Protein AF-A0A286FZT5-F1 (afdb_monomer_lite)

pLDDT: mean 81.98, std 15.22, range [27.02, 96.75]

Radius of gyration: 22.71 Å; chains: 1; bounding box: 57×62×60 Å

Organism: NCBI:txid1597977

Secondary structure (DSSP, 8-state):
---------PPEEEEEEE-TTS-PEEPTTS-EEEEEEEEEEETTEEEEEE-SB--EE-GGGHHHHHHHTHHHHHHHHHHHHHHHHHH-TTT-TT--HHHHHHHHHHHT-BHHHHHHHHHHHHHHHHHHHT-TTS-S---GGGHHHHHHHGGG-HHHHHS-TTS-HHHHHHHHHHH-GGGHHHHHHHHHHHHHHHTHHHHHHHHHHHHT-SB--BHHHHHTTTTGGG---HHHHHHHHHHHHHH---

Sequence (246 aa):
METTKLSREGKITVKHFLNTRLKGKQQADGSNAYPLYVRIMVKGQQSDIKSRLTGLIQPEHYDWFKNEYRLFLEQEIKDITTIIKGLNPFNKQDFLIQAVTSSYSQSTTPFTIIIEDCLKDELRYCIVVNDPSTPQDVTLDNRVSIVTLLQQNSLVSLIDWQKPAHLILTLLQEAVPRLFEPLNDLEKKYGPAFGFDSLYNGLYAVHRYQVKPTLSDWHTGTFKKDITNSRTVKVIDQLLKDHYKG

Structure (mmCIF, N/CA/C/O backbone):
data_AF-A0A286FZT5-F1
#
_entry.id   AF-A0A286FZT5-F1
#
loop_
_atom_site.group_PDB
_atom_site.id
_atom_site.type_symbol
_atom_site.label_atom_id
_atom_site.label_alt_id
_atom_site.label_comp_id
_atom_site.label_asym_id
_atom_site.label_entity_id
_atom_site.label_seq_id
_atom_site.pdbx_PDB_ins_code
_atom_site.Cartn_x
_atom_site.Cartn_y
_atom_site.Cartn_z
_atom_site.occupancy
_atom_site.B_iso_or_equiv
_atom_site.auth_seq_id
_atom_site.auth_comp_id
_atom_site.auth_asym_id
_atom_site.auth_atom_id
_atom_site.pdbx_PDB_model_num
ATOM 1 N N . MET A 1 1 ? -34.604 38.917 8.127 1.00 34.19 1 MET A N 1
ATOM 2 C CA . MET A 1 1 ? -33.742 38.095 9.001 1.00 34.19 1 MET A CA 1
ATOM 3 C C . MET A 1 1 ? -33.570 36.747 8.333 1.00 34.19 1 MET A C 1
ATOM 5 O O . MET A 1 1 ? -34.476 35.926 8.392 1.00 34.19 1 MET A O 1
ATOM 9 N N . GLU A 1 2 ? -32.459 36.555 7.627 1.00 28.62 2 GLU A N 1
ATOM 10 C CA . GLU A 1 2 ? -32.063 35.236 7.137 1.00 28.62 2 GLU A CA 1
ATOM 11 C C . GLU A 1 2 ? -31.614 34.405 8.336 1.00 28.62 2 GLU A C 1
ATOM 13 O O . GLU A 1 2 ? -30.610 34.697 8.983 1.00 28.62 2 GLU A O 1
ATOM 18 N N . THR A 1 3 ? -32.399 33.392 8.686 1.00 27.02 3 THR A N 1
ATOM 19 C CA . THR A 1 3 ? -31.984 32.371 9.644 1.00 27.02 3 THR A CA 1
ATOM 20 C C . THR A 1 3 ? -30.930 31.497 8.982 1.00 27.02 3 THR A C 1
ATOM 22 O O . THR A 1 3 ? -31.257 30.546 8.269 1.00 27.02 3 THR A O 1
ATOM 25 N N . THR A 1 4 ? -29.661 31.815 9.219 1.00 29.50 4 THR A N 1
ATOM 26 C CA . THR A 1 4 ? -28.529 30.934 8.941 1.00 29.50 4 THR A CA 1
ATOM 27 C C . THR A 1 4 ? -28.760 29.640 9.720 1.00 29.50 4 THR A C 1
ATOM 29 O O . THR A 1 4 ? -28.623 29.595 10.943 1.00 29.50 4 THR A O 1
ATOM 32 N N . LYS A 1 5 ? -29.189 28.576 9.028 1.00 31.33 5 LYS A N 1
ATOM 33 C CA . LYS A 1 5 ? -29.238 27.228 9.602 1.00 31.33 5 LYS A CA 1
ATOM 34 C C . LYS A 1 5 ? -27.814 26.869 10.022 1.00 31.33 5 LYS A C 1
ATOM 36 O O . LYS A 1 5 ? -26.978 26.586 9.171 1.00 31.33 5 LYS A O 1
ATOM 41 N N . LEU A 1 6 ? -27.558 26.877 11.329 1.00 35.91 6 LEU A N 1
ATOM 42 C CA . LEU A 1 6 ? -26.388 26.250 11.938 1.00 35.91 6 LEU A CA 1
ATOM 43 C C . LEU A 1 6 ? -26.307 24.810 11.415 1.00 35.91 6 LEU A C 1
ATOM 45 O O . LEU A 1 6 ? -27.150 23.975 11.755 1.00 35.91 6 LEU A O 1
ATOM 49 N N . SER A 1 7 ? -25.338 24.524 10.540 1.00 41.56 7 SER A N 1
ATOM 50 C CA . SER A 1 7 ? -25.086 23.162 10.084 1.00 41.56 7 SER A CA 1
ATOM 51 C C . SER A 1 7 ? -24.687 22.350 11.311 1.00 41.56 7 SER A C 1
ATOM 53 O O . SER A 1 7 ? -23.645 22.613 11.909 1.00 41.56 7 SER A O 1
ATOM 55 N N . ARG A 1 8 ? -25.516 21.386 11.725 1.00 53.12 8 ARG A N 1
ATOM 56 C CA . ARG A 1 8 ? -25.100 20.405 12.731 1.00 53.12 8 ARG A CA 1
ATOM 57 C C . ARG A 1 8 ? -23.870 19.701 12.167 1.00 53.12 8 ARG A C 1
ATOM 59 O O . ARG A 1 8 ? -24.008 18.958 11.197 1.00 53.12 8 ARG A O 1
ATOM 66 N N . GLU A 1 9 ? -22.690 19.951 12.733 1.00 61.19 9 GLU A N 1
ATOM 67 C CA . GLU A 1 9 ? -21.510 19.141 12.442 1.00 61.19 9 GLU A CA 1
ATOM 68 C C . GLU A 1 9 ? -21.898 17.685 12.701 1.00 61.19 9 GLU A C 1
ATOM 70 O O . GLU A 1 9 ? -22.278 17.308 13.813 1.00 61.19 9 GLU A O 1
ATOM 75 N N . GLY A 1 10 ? -21.933 16.872 11.648 1.00 72.25 10 GLY A N 1
ATOM 76 C CA . GLY A 1 10 ? -22.296 15.478 11.815 1.00 72.25 10 GLY A CA 1
ATOM 77 C C . GLY A 1 10 ? -21.228 14.748 12.631 1.00 72.25 10 GLY A C 1
ATOM 78 O O . GLY A 1 10 ? -20.056 15.121 12.668 1.00 72.25 10 GLY A O 1
ATOM 79 N N . LYS A 1 11 ? -21.632 13.678 13.314 1.00 88.38 11 LYS A N 1
ATOM 80 C CA . LYS A 1 11 ? -20.721 12.903 14.157 1.00 88.38 11 LYS A CA 1
ATOM 81 C C . LYS A 1 11 ? -19.824 12.010 13.295 1.00 88.38 11 LYS A C 1
ATOM 83 O O . LYS A 1 11 ? -20.324 11.217 12.497 1.00 88.38 11 LYS A O 1
ATOM 88 N N . ILE A 1 12 ? -18.511 12.112 13.498 1.00 93.06 12 ILE A N 1
ATOM 89 C CA . ILE A 1 12 ? -17.516 11.149 13.011 1.00 93.06 12 ILE A CA 1
ATOM 90 C C . ILE A 1 12 ? -17.179 10.208 14.168 1.00 93.06 12 ILE A C 1
ATOM 92 O O . ILE A 1 12 ? -17.040 10.634 15.314 1.00 93.06 12 ILE A O 1
ATOM 96 N N . THR A 1 13 ? -17.069 8.912 13.904 1.00 95.81 13 THR A N 1
ATOM 97 C CA . THR A 1 13 ? -16.560 7.944 14.878 1.00 95.81 13 THR A CA 1
ATOM 98 C C . THR A 1 13 ? -15.563 7.023 14.202 1.00 95.81 13 THR A C 1
ATOM 100 O O . THR A 1 13 ? -15.880 6.394 13.197 1.00 95.81 13 THR A O 1
ATOM 103 N N . VAL A 1 14 ? -14.368 6.940 14.779 1.00 96.50 14 VAL A N 1
ATOM 104 C CA . VAL A 1 14 ? -13.290 6.045 14.359 1.00 96.50 14 VAL A CA 1
ATOM 105 C C . VAL A 1 14 ? -12.835 5.294 15.602 1.00 96.50 14 VAL A C 1
ATOM 107 O O . VAL A 1 14 ? -12.539 5.926 16.616 1.00 96.50 14 VAL A O 1
ATOM 110 N N . LYS A 1 15 ? -12.850 3.960 15.572 1.00 96.00 15 LYS A N 1
ATOM 111 C CA . LYS A 1 15 ? -12.431 3.148 16.723 1.00 96.00 15 LYS A CA 1
ATOM 112 C C . LYS A 1 15 ? -11.854 1.805 16.314 1.00 96.00 15 LYS A C 1
ATOM 114 O O . LYS A 1 15 ? -12.365 1.167 15.395 1.00 96.00 15 LYS A O 1
ATOM 119 N N . HIS A 1 16 ? -10.864 1.340 17.060 1.00 95.94 16 HIS A N 1
ATOM 120 C CA . HIS A 1 16 ? -10.336 -0.011 16.928 1.00 95.94 16 HIS A CA 1
ATOM 121 C C . HIS A 1 16 ? -11.241 -1.050 17.581 1.00 95.94 16 HIS A C 1
ATOM 123 O O . HIS A 1 16 ? -11.873 -0.796 18.611 1.00 95.94 16 HIS A O 1
ATOM 129 N N . PHE A 1 17 ? -11.300 -2.235 16.985 1.00 94.50 17 PHE A N 1
ATOM 130 C CA . PHE A 1 17 ? -11.979 -3.393 17.548 1.00 94.50 17 PHE A CA 1
ATOM 131 C C . PHE A 1 17 ? -11.379 -4.699 17.016 1.00 94.50 17 PHE A C 1
ATOM 133 O O . PHE A 1 17 ? -10.866 -4.754 15.897 1.00 94.50 17 PHE A O 1
ATOM 140 N N . LEU A 1 18 ? -11.485 -5.771 17.803 1.00 92.69 18 LEU A N 1
ATOM 141 C CA . LEU A 1 18 ? -11.227 -7.127 17.322 1.00 92.69 18 LEU A CA 1
ATOM 142 C C . LEU A 1 18 ? -12.478 -7.682 16.659 1.00 92.69 18 LEU A C 1
ATOM 144 O O . LEU A 1 18 ? -13.550 -7.729 17.267 1.00 92.69 18 LEU A O 1
ATOM 148 N N . ASN A 1 19 ? -12.345 -8.132 15.415 1.00 87.56 19 ASN A N 1
ATOM 149 C CA . ASN A 1 19 ? -13.452 -8.764 14.715 1.00 87.56 19 ASN A CA 1
ATOM 150 C C . ASN A 1 19 ? -13.506 -10.266 15.028 1.00 87.56 19 ASN A C 1
ATOM 152 O O . ASN A 1 19 ? -13.108 -11.101 14.218 1.00 87.56 19 ASN A O 1
ATOM 156 N N . THR A 1 20 ? -14.028 -10.602 16.207 1.00 87.75 20 THR A N 1
ATOM 157 C CA . THR A 1 20 ? -14.176 -11.990 16.684 1.00 87.75 20 THR A CA 1
ATOM 158 C C . THR A 1 20 ? -15.262 -12.786 15.957 1.00 87.75 20 THR A C 1
ATOM 160 O O . THR A 1 20 ? -15.430 -13.974 16.210 1.00 87.75 20 THR A O 1
ATOM 163 N N . ARG A 1 21 ? -16.005 -12.150 15.039 1.00 85.00 21 ARG A N 1
ATOM 164 C CA . ARG A 1 21 ? -17.007 -12.820 14.195 1.00 85.00 21 ARG A CA 1
ATOM 165 C C . ARG A 1 21 ? -16.383 -13.542 13.002 1.00 85.00 21 ARG A C 1
ATOM 167 O O . ARG A 1 21 ? -17.034 -14.391 12.402 1.00 85.00 21 ARG A O 1
ATOM 174 N N . LEU A 1 22 ? -15.158 -13.179 12.622 1.00 83.88 22 LEU A N 1
ATOM 175 C CA . LEU A 1 22 ? -14.414 -13.869 11.570 1.00 83.88 22 LEU A CA 1
ATOM 176 C C . LEU A 1 22 ? -13.816 -15.168 12.112 1.00 83.88 22 LEU A C 1
ATOM 178 O O . LEU A 1 22 ? -13.607 -15.303 13.313 1.00 83.88 22 LEU A O 1
ATOM 182 N N . LYS A 1 23 ? -13.488 -16.118 11.230 1.00 84.44 23 LYS A N 1
ATOM 183 C CA . LYS A 1 23 ? -12.763 -17.328 11.634 1.00 84.44 23 LYS A CA 1
ATOM 184 C C . LYS A 1 23 ? -11.373 -16.933 12.151 1.00 84.44 23 LYS A C 1
ATOM 186 O O . LYS A 1 23 ? -10.546 -16.444 11.381 1.00 84.44 23 LYS A O 1
ATOM 191 N N . GLY A 1 24 ? -11.144 -17.120 13.451 1.00 85.12 24 GLY A N 1
ATOM 192 C CA . GLY A 1 24 ? -9.856 -16.863 14.090 1.00 85.12 24 GLY A CA 1
ATOM 193 C C . GLY A 1 24 ? -8.756 -17.781 13.556 1.00 85.12 24 GLY A C 1
ATOM 194 O O . GLY A 1 24 ? -9.025 -18.853 13.007 1.00 85.12 24 GLY A O 1
ATOM 195 N N . LYS A 1 25 ? -7.503 -17.350 13.705 1.00 87.06 25 LYS A N 1
ATOM 196 C CA . LYS A 1 25 ? -6.339 -18.197 13.436 1.00 87.06 25 LYS A CA 1
ATOM 197 C C . LYS A 1 25 ? -5.963 -18.938 14.708 1.00 87.06 25 LYS A C 1
ATOM 199 O O . LYS A 1 25 ? -5.579 -18.303 15.695 1.00 87.06 25 LYS A O 1
ATOM 204 N N . GLN A 1 26 ? -6.056 -20.261 14.646 1.00 89.38 26 GLN A N 1
ATOM 205 C CA . GLN A 1 26 ? -5.691 -21.124 15.757 1.00 89.38 26 GLN A CA 1
ATOM 206 C C . GLN A 1 26 ? -4.187 -21.023 16.030 1.00 89.38 26 GLN A C 1
ATOM 208 O O . GLN A 1 26 ? -3.373 -21.086 15.106 1.00 89.38 26 GLN A O 1
ATOM 213 N N . GLN A 1 27 ? -3.840 -20.805 17.292 1.00 85.00 27 GLN A N 1
ATOM 214 C CA . GLN A 1 27 ? -2.473 -20.759 17.792 1.00 85.00 27 GLN A CA 1
ATOM 215 C C . GLN A 1 27 ? -2.021 -22.158 18.240 1.00 85.00 27 GLN A C 1
ATOM 217 O O . GLN A 1 27 ? -2.828 -23.084 18.338 1.00 85.00 27 GLN A O 1
ATOM 222 N N . ALA A 1 28 ? -0.726 -22.319 18.526 1.00 83.25 28 ALA A N 1
ATOM 223 C CA . ALA A 1 28 ? -0.155 -23.597 18.967 1.00 83.25 28 ALA A CA 1
ATOM 224 C C . ALA A 1 28 ? -0.746 -24.103 20.300 1.00 83.25 28 ALA A C 1
ATOM 226 O O . ALA A 1 28 ? -0.799 -25.307 20.529 1.00 83.25 28 ALA A O 1
ATOM 227 N N . ASP A 1 29 ? -1.223 -23.190 21.148 1.00 85.25 29 ASP A N 1
ATOM 228 C CA . ASP A 1 29 ? -1.908 -23.477 22.416 1.00 85.25 29 ASP A CA 1
ATOM 229 C C . ASP A 1 29 ? -3.409 -23.810 22.244 1.00 85.25 29 ASP A C 1
ATOM 23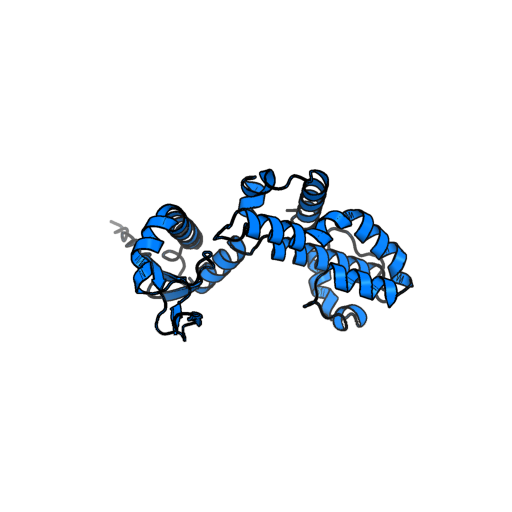1 O O . ASP A 1 29 ? -4.116 -24.038 23.222 1.00 85.25 29 ASP A O 1
ATOM 235 N N . GLY A 1 30 ? -3.913 -23.833 21.004 1.00 84.69 30 GLY A N 1
ATOM 236 C CA . GLY A 1 30 ? -5.311 -24.110 20.676 1.00 84.69 30 GLY A CA 1
ATOM 237 C C . GLY A 1 30 ? -6.250 -22.901 20.754 1.00 84.69 30 GLY A C 1
ATOM 238 O O . GLY A 1 30 ? -7.400 -23.017 20.324 1.00 84.69 30 GLY A O 1
ATOM 239 N N . SER A 1 31 ? -5.783 -21.746 21.233 1.00 88.50 31 SER A N 1
ATOM 240 C CA . SER A 1 31 ? -6.560 -20.501 21.279 1.00 88.50 31 SER A CA 1
ATOM 241 C C . SER A 1 31 ? -6.752 -19.881 19.887 1.00 88.50 31 SER A C 1
ATOM 243 O O . SER A 1 31 ? -6.044 -20.203 18.931 1.00 88.50 31 SER A O 1
ATOM 245 N N . ASN A 1 32 ? -7.705 -18.953 19.761 1.00 92.00 32 ASN A N 1
ATOM 246 C CA . ASN A 1 32 ? -7.947 -18.212 18.522 1.00 92.00 32 ASN A CA 1
ATOM 247 C C . ASN A 1 32 ? -7.458 -16.769 18.636 1.00 92.00 32 ASN A C 1
ATOM 249 O O . ASN A 1 32 ? -7.861 -16.041 19.541 1.00 92.00 32 ASN A O 1
ATOM 253 N N . ALA A 1 33 ? -6.677 -16.331 17.651 1.00 91.25 33 ALA A N 1
ATOM 254 C CA . ALA A 1 33 ? -6.245 -14.946 17.523 1.00 91.25 33 ALA A CA 1
ATOM 255 C C . ALA A 1 33 ? -6.881 -14.274 16.296 1.00 91.25 33 ALA A C 1
ATOM 257 O O . ALA A 1 33 ? -7.084 -14.900 15.247 1.00 91.25 33 ALA A O 1
ATOM 258 N N . TYR A 1 34 ? -7.187 -12.984 16.425 1.00 92.56 34 TYR A N 1
ATOM 259 C CA . TYR A 1 34 ? -7.943 -12.208 15.442 1.00 92.56 34 TYR A CA 1
ATOM 260 C C . TYR A 1 34 ? -7.165 -10.968 14.998 1.00 92.56 34 TYR A C 1
ATOM 262 O O . TYR A 1 34 ? -6.406 -10.407 15.788 1.00 92.56 34 TYR A O 1
ATOM 270 N N . PRO A 1 35 ? -7.346 -10.495 13.754 1.00 91.19 35 PRO A N 1
ATOM 271 C CA . PRO A 1 35 ? -6.762 -9.232 13.334 1.00 91.19 35 PRO A CA 1
ATOM 272 C C . PRO A 1 35 ? -7.478 -8.045 13.987 1.00 91.19 35 PRO A C 1
ATOM 274 O O . PRO A 1 35 ? -8.681 -8.101 14.267 1.00 91.19 35 PRO A O 1
ATOM 277 N N . LEU A 1 36 ? -6.750 -6.940 14.140 1.00 92.69 36 LEU A N 1
ATOM 278 C CA . LEU A 1 36 ? -7.321 -5.658 14.533 1.00 92.69 36 LEU A CA 1
ATOM 279 C C . LEU A 1 36 ? -7.982 -4.955 13.341 1.00 92.69 36 LEU A C 1
ATOM 281 O O . LEU A 1 36 ? -7.412 -4.869 12.250 1.00 92.69 36 LEU A O 1
ATOM 285 N N . TYR A 1 37 ? -9.173 -4.411 13.568 1.00 94.44 37 TYR A N 1
ATOM 286 C CA . TYR A 1 37 ? -9.911 -3.606 12.600 1.00 94.44 37 TYR A CA 1
ATOM 287 C C . TYR A 1 37 ? -10.167 -2.206 13.147 1.00 94.44 37 TYR A C 1
ATOM 289 O O . TYR A 1 37 ? -10.235 -1.999 14.358 1.00 94.44 37 TYR A O 1
ATOM 297 N N . VAL A 1 38 ? -10.368 -1.256 12.241 1.00 95.56 38 VAL A N 1
ATOM 298 C CA . VAL A 1 38 ? -10.858 0.087 12.525 1.00 95.56 38 VAL A CA 1
ATOM 299 C C . VAL A 1 38 ? -12.260 0.216 11.951 1.00 95.56 38 VAL A C 1
ATOM 301 O O . VAL A 1 38 ? -12.476 0.026 10.755 1.00 95.56 38 VAL A O 1
ATOM 304 N N . ARG A 1 39 ? -13.222 0.548 12.808 1.00 95.69 39 ARG A N 1
ATOM 305 C CA . ARG A 1 39 ? -14.581 0.895 12.403 1.00 95.69 39 ARG A CA 1
ATOM 306 C C . ARG A 1 39 ? -14.680 2.390 12.183 1.00 95.69 39 ARG A C 1
ATOM 308 O O . ARG A 1 39 ? -14.403 3.164 13.100 1.00 95.69 39 ARG A O 1
ATOM 315 N N . ILE A 1 40 ? -15.156 2.766 11.006 1.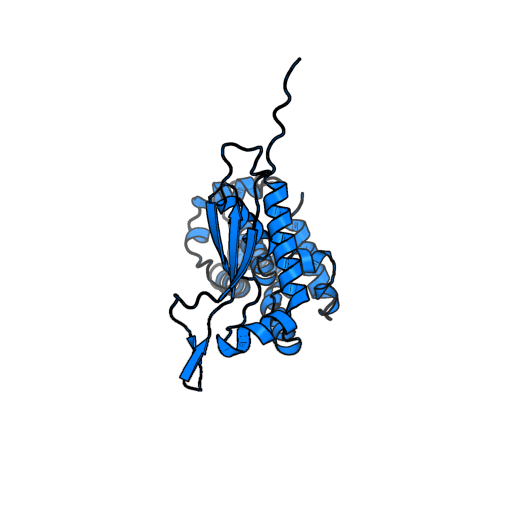00 96.75 40 ILE A N 1
ATOM 316 C CA . ILE A 1 40 ? -15.423 4.140 10.604 1.00 96.75 40 ILE A CA 1
ATOM 317 C C . ILE A 1 40 ? -16.933 4.305 10.480 1.00 96.75 40 ILE A C 1
ATOM 319 O O . ILE A 1 40 ? -17.591 3.531 9.788 1.00 96.75 40 ILE A O 1
ATOM 323 N N . MET A 1 41 ? -17.485 5.314 11.149 1.00 95.44 41 MET A N 1
ATOM 324 C CA . MET A 1 41 ? -18.889 5.700 11.036 1.00 95.44 41 MET A CA 1
ATOM 325 C C . MET A 1 41 ? -18.986 7.201 10.781 1.00 95.44 41 MET A C 1
ATOM 327 O O . MET A 1 41 ? -18.495 8.007 11.574 1.00 95.44 41 MET A O 1
ATOM 331 N N . VAL A 1 42 ? -19.615 7.575 9.670 1.00 94.19 42 VAL A N 1
ATOM 332 C CA . VAL A 1 42 ? -19.784 8.971 9.245 1.00 94.19 42 VAL A CA 1
ATOM 333 C C . VAL A 1 42 ? -21.007 9.082 8.335 1.00 94.19 42 VAL A C 1
ATOM 335 O O . VAL A 1 42 ? -21.223 8.234 7.474 1.00 94.19 42 VAL A O 1
ATOM 338 N N . LYS A 1 43 ? -21.844 10.109 8.540 1.00 90.62 43 LYS A N 1
ATOM 339 C CA . LYS A 1 43 ? -23.079 10.342 7.754 1.00 90.62 43 LYS A CA 1
ATOM 340 C C . LYS A 1 43 ? -24.000 9.102 7.682 1.00 90.62 43 LYS A C 1
ATOM 342 O O . LYS A 1 43 ? -24.583 8.805 6.646 1.00 90.62 43 LYS A O 1
ATOM 347 N N . GLY A 1 44 ? -24.089 8.341 8.776 1.00 89.12 44 GLY A N 1
ATOM 348 C CA . GLY A 1 44 ? -24.880 7.103 8.847 1.00 89.12 44 GLY A CA 1
ATOM 349 C C . GLY A 1 44 ? -24.309 5.914 8.060 1.00 89.12 44 GLY A C 1
ATOM 350 O O . GLY A 1 44 ? -24.860 4.823 8.149 1.00 89.12 44 GLY A O 1
ATOM 351 N N . GLN A 1 45 ? -23.203 6.092 7.332 1.00 93.44 45 GLN A N 1
ATOM 352 C CA . GLN A 1 45 ? -22.482 5.012 6.664 1.00 93.44 45 GLN A CA 1
ATOM 353 C C . GLN A 1 45 ? -21.477 4.379 7.631 1.00 93.44 45 GLN A C 1
ATOM 355 O O . GLN A 1 45 ? -20.900 5.072 8.475 1.00 93.44 45 GLN A O 1
ATOM 360 N N . GLN A 1 46 ? -21.252 3.073 7.485 1.00 94.81 46 GLN A N 1
ATOM 361 C CA . GLN A 1 46 ? -20.257 2.317 8.242 1.00 94.81 46 GLN A CA 1
ATOM 362 C C . GLN A 1 46 ? -19.329 1.565 7.287 1.00 94.81 46 GLN A C 1
ATOM 364 O O . GLN A 1 46 ? -19.786 0.973 6.313 1.00 94.81 46 GLN A O 1
ATOM 369 N N . SER A 1 47 ? -18.036 1.566 7.599 1.00 95.25 47 SER A N 1
ATOM 370 C CA . SER A 1 47 ? -17.024 0.755 6.928 1.00 95.25 47 SER A CA 1
ATOM 371 C C . SER A 1 47 ? -16.041 0.226 7.965 1.00 95.25 47 SER A C 1
ATOM 373 O O . SER A 1 47 ? -15.671 0.946 8.895 1.00 95.25 47 SER A O 1
ATOM 375 N N . ASP A 1 48 ? -15.639 -1.030 7.806 1.00 94.62 48 ASP A N 1
ATOM 376 C CA . ASP A 1 48 ? -14.642 -1.676 8.650 1.00 94.62 48 ASP A CA 1
ATOM 377 C C . ASP A 1 48 ? -13.405 -1.951 7.790 1.00 94.62 48 ASP A C 1
ATOM 379 O O . ASP A 1 48 ? -13.484 -2.620 6.761 1.00 94.62 48 ASP A O 1
ATOM 383 N N . ILE A 1 49 ? -12.257 -1.434 8.218 1.00 93.19 49 ILE A N 1
ATOM 384 C CA . ILE A 1 49 ? -10.977 -1.594 7.523 1.00 93.19 49 ILE A CA 1
ATOM 385 C C . ILE A 1 49 ? -9.982 -2.298 8.436 1.00 93.19 49 ILE A C 1
ATOM 387 O O . ILE A 1 49 ? -10.060 -2.181 9.657 1.00 93.19 49 ILE A O 1
ATOM 391 N N . LYS A 1 50 ? -9.053 -3.064 7.869 1.00 91.69 50 LYS A N 1
ATOM 392 C CA . LYS A 1 50 ? -8.003 -3.706 8.665 1.00 91.69 50 LYS A CA 1
ATOM 393 C C . LYS A 1 50 ? -7.009 -2.638 9.138 1.00 91.69 50 LYS A C 1
ATOM 395 O O . LYS A 1 50 ? -6.625 -1.791 8.338 1.00 91.69 50 LYS A O 1
ATOM 400 N N . SER A 1 51 ? -6.611 -2.682 10.409 1.00 91.19 51 SER A N 1
ATOM 401 C CA . SER A 1 51 ? -5.568 -1.794 10.944 1.00 91.19 51 SER A CA 1
ATOM 402 C C . SER A 1 51 ? -4.216 -2.080 10.281 1.00 91.19 51 SER A C 1
ATOM 404 O O . SER A 1 51 ? -3.953 -3.204 9.838 1.00 91.19 51 SER A O 1
ATOM 406 N N . ARG A 1 52 ? -3.330 -1.077 10.261 1.00 87.44 52 ARG A N 1
ATOM 407 C CA . ARG A 1 52 ? -1.922 -1.232 9.860 1.00 87.44 52 ARG A CA 1
ATOM 408 C C . ARG A 1 52 ? -1.143 -2.175 10.770 1.00 87.44 52 ARG A C 1
ATOM 410 O O . ARG A 1 52 ? -0.115 -2.705 10.348 1.00 87.44 52 ARG A O 1
ATOM 417 N N . LEU A 1 53 ? -1.600 -2.366 12.008 1.00 87.25 53 LEU A N 1
ATOM 418 C CA . LEU A 1 53 ? -1.010 -3.332 12.924 1.00 87.25 53 LEU A CA 1
ATOM 419 C C . LEU A 1 53 ? -1.310 -4.744 12.419 1.00 87.25 53 LEU A C 1
ATOM 421 O O . LEU A 1 53 ? -2.460 -5.169 12.308 1.00 87.25 53 LEU A O 1
ATOM 425 N N . THR A 1 54 ? -0.248 -5.468 12.073 1.00 77.75 54 THR A N 1
ATOM 426 C CA . THR A 1 54 ? -0.359 -6.766 11.389 1.00 77.75 54 THR A CA 1
ATOM 427 C C . THR A 1 54 ? -0.526 -7.952 12.339 1.00 77.75 54 THR A C 1
ATOM 429 O O . THR A 1 54 ? -0.861 -9.051 11.886 1.00 77.75 54 THR A O 1
ATOM 432 N N . GLY A 1 55 ? -0.325 -7.728 13.641 1.00 78.81 55 GLY A N 1
ATOM 433 C CA . GLY A 1 55 ? -0.416 -8.743 14.684 1.00 78.81 55 GLY A CA 1
ATOM 434 C C . GLY A 1 55 ? -1.804 -9.374 14.799 1.00 78.81 55 GLY A C 1
ATOM 435 O O . GLY A 1 55 ? -2.834 -8.737 14.564 1.00 78.81 55 GLY A O 1
ATOM 436 N N . LEU A 1 56 ? -1.820 -10.652 15.175 1.00 88.06 56 LEU A N 1
ATOM 437 C CA . LEU A 1 56 ? -3.031 -11.345 15.603 1.00 88.06 56 LEU A CA 1
ATOM 438 C C . LEU A 1 56 ? -3.127 -11.244 17.120 1.00 88.06 56 LEU A C 1
ATOM 440 O O . LEU A 1 56 ? -2.134 -11.430 17.818 1.00 88.06 56 LEU A O 1
ATOM 444 N N . ILE A 1 57 ? -4.322 -10.955 17.614 1.00 90.94 57 ILE A N 1
ATOM 445 C CA . ILE A 1 57 ? -4.560 -10.640 19.016 1.00 90.94 57 ILE A CA 1
ATOM 446 C C . ILE A 1 57 ? -5.593 -11.629 19.543 1.00 90.94 57 ILE A C 1
ATOM 448 O O . ILE A 1 57 ? -6.687 -11.763 18.986 1.00 90.94 57 ILE A O 1
ATOM 452 N N . GLN A 1 58 ? -5.229 -12.343 20.601 1.00 91.94 58 GLN A N 1
ATOM 453 C CA . GLN A 1 58 ? -6.179 -13.141 21.367 1.00 91.94 58 GLN A CA 1
ATOM 454 C C . GLN A 1 58 ? -7.108 -12.198 22.158 1.00 91.94 58 GLN A C 1
ATOM 456 O O . GLN A 1 58 ? -6.630 -11.175 22.660 1.00 91.94 58 GLN A O 1
ATOM 461 N N . PRO A 1 59 ? -8.417 -12.490 22.271 1.00 92.56 59 PRO A N 1
ATOM 462 C CA . PRO A 1 59 ? -9.372 -11.615 22.956 1.00 92.56 59 PRO A CA 1
ATOM 463 C C . PRO A 1 59 ? -8.949 -11.195 24.373 1.00 92.56 59 PRO A C 1
ATOM 465 O O . PRO A 1 59 ? -9.081 -10.026 24.728 1.00 92.56 59 PRO A O 1
ATOM 468 N N . GLU A 1 60 ? -8.386 -12.119 25.147 1.00 92.31 60 GLU A N 1
ATOM 469 C CA . GLU A 1 60 ? -7.882 -11.923 26.510 1.00 92.31 60 GLU A CA 1
ATOM 470 C C . GLU A 1 60 ? -6.709 -10.934 26.598 1.00 92.31 60 GLU A C 1
ATOM 472 O O . GLU A 1 60 ? -6.522 -10.278 27.620 1.00 92.31 60 GLU A O 1
ATOM 477 N N . HIS A 1 61 ? -5.957 -10.755 25.510 1.00 92.50 61 HIS A N 1
ATOM 478 C CA . HIS A 1 61 ? -4.818 -9.840 25.440 1.00 92.50 61 HIS A CA 1
ATOM 479 C C . HIS A 1 61 ? -5.174 -8.480 24.831 1.00 92.50 61 HIS A C 1
ATOM 481 O O . HIS A 1 61 ? -4.297 -7.632 24.661 1.00 92.50 61 HIS A O 1
ATOM 487 N N . TYR A 1 62 ? -6.447 -8.233 24.504 1.00 92.00 62 TYR A N 1
ATOM 488 C CA . TYR A 1 62 ? -6.836 -7.023 23.782 1.00 92.00 62 TYR A CA 1
ATOM 489 C C . TYR A 1 62 ? -6.603 -5.732 24.574 1.00 92.00 62 TYR A C 1
ATOM 491 O O . TYR A 1 62 ? -6.155 -4.733 24.009 1.00 92.00 62 TYR A O 1
ATOM 499 N N . ASP A 1 63 ? -6.892 -5.731 25.875 1.00 92.19 63 ASP A N 1
ATOM 500 C CA . ASP A 1 63 ? -6.706 -4.539 26.709 1.00 92.19 63 ASP A CA 1
ATOM 501 C C . ASP A 1 63 ? -5.228 -4.209 26.912 1.00 92.19 63 ASP A C 1
ATOM 503 O O . ASP A 1 63 ? -4.834 -3.052 26.760 1.00 92.19 63 ASP A O 1
ATOM 507 N N . TRP A 1 64 ? -4.402 -5.229 27.157 1.00 93.31 64 TRP A N 1
ATOM 508 C CA . TRP A 1 64 ? -2.950 -5.072 27.181 1.00 93.31 64 TRP A CA 1
ATOM 509 C C . TRP A 1 64 ? -2.436 -4.526 25.844 1.00 93.31 64 TRP A C 1
ATOM 511 O O . TRP A 1 64 ? -1.732 -3.520 25.827 1.00 93.31 64 TRP A O 1
ATOM 521 N N . PHE A 1 65 ? -2.872 -5.110 24.723 1.00 90.75 65 PHE A N 1
ATOM 522 C CA . PHE A 1 65 ? -2.471 -4.684 23.384 1.00 90.75 65 PHE A CA 1
ATOM 523 C C . PHE A 1 65 ? -2.821 -3.212 23.118 1.00 90.75 65 PHE A C 1
ATOM 525 O O . PHE A 1 65 ? -1.993 -2.457 22.612 1.00 90.75 65 PHE A O 1
ATOM 532 N N . LYS A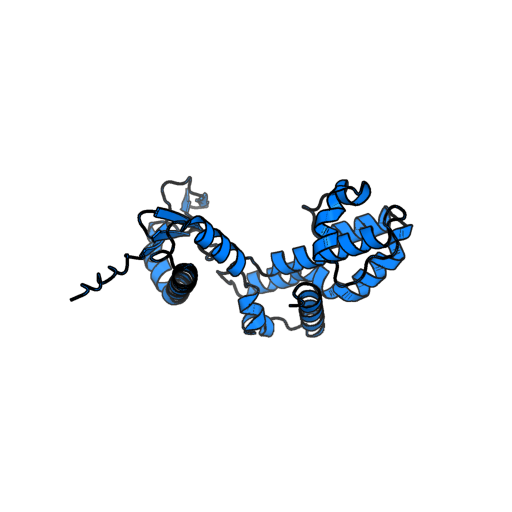 1 66 ? -4.034 -2.770 23.480 1.00 90.50 66 LYS A N 1
ATOM 533 C CA . LYS A 1 66 ? -4.435 -1.360 23.327 1.00 90.50 66 LYS A CA 1
ATOM 534 C C . LYS A 1 66 ? -3.535 -0.412 24.113 1.00 90.50 66 LYS A C 1
ATOM 536 O O . LYS A 1 66 ? -3.262 0.682 23.629 1.00 90.50 66 LYS A O 1
ATOM 541 N N . ASN A 1 67 ? -3.112 -0.813 25.308 1.00 90.38 67 ASN A N 1
ATOM 542 C CA . ASN A 1 67 ? -2.247 0.005 26.151 1.00 90.38 67 ASN A CA 1
ATOM 543 C C . ASN A 1 67 ? -0.817 0.047 25.605 1.00 90.38 67 ASN A C 1
ATOM 545 O O . ASN A 1 67 ? -0.250 1.132 25.491 1.00 90.38 67 ASN A O 1
ATOM 549 N N . GLU A 1 68 ? -0.279 -1.106 25.205 1.00 90.50 68 GLU A N 1
ATOM 550 C CA . GLU A 1 68 ? 1.062 -1.237 24.628 1.00 90.50 68 GLU A CA 1
ATOM 551 C C . GLU A 1 68 ? 1.202 -0.417 23.336 1.00 90.50 68 GLU A C 1
ATOM 553 O O . GLU A 1 68 ? 2.146 0.352 23.165 1.00 90.50 68 GLU A O 1
ATOM 558 N N . TYR A 1 69 ? 0.211 -0.504 22.442 1.00 88.88 69 TYR A N 1
ATOM 559 C CA . TYR A 1 69 ? 0.231 0.171 21.140 1.00 88.88 69 TYR A CA 1
ATOM 560 C C . TYR A 1 69 ? -0.549 1.488 21.116 1.00 88.88 69 TYR A C 1
ATOM 562 O O . TYR A 1 69 ? -0.850 2.001 20.037 1.00 88.88 69 TYR A O 1
ATOM 570 N N . ARG A 1 70 ? -0.861 2.072 22.282 1.00 89.31 70 ARG A N 1
ATOM 571 C CA . ARG A 1 70 ? -1.753 3.239 22.407 1.00 89.31 70 ARG A CA 1
ATOM 572 C C . ARG A 1 70 ? -1.397 4.379 21.456 1.00 89.31 70 ARG A C 1
ATOM 574 O O . ARG A 1 70 ? -2.269 4.866 20.746 1.00 89.31 70 ARG A O 1
ATOM 581 N N . LEU A 1 71 ? -0.122 4.764 21.399 1.00 85.56 71 LEU A N 1
ATOM 582 C CA . LEU A 1 71 ? 0.340 5.866 20.547 1.00 85.56 71 LEU A CA 1
ATOM 583 C C . LEU A 1 71 ? 0.114 5.585 19.052 1.00 85.56 71 LEU A C 1
ATOM 585 O O . LEU A 1 71 ? -0.301 6.477 18.316 1.00 85.56 71 LEU A O 1
ATOM 589 N N . PHE A 1 72 ? 0.327 4.342 18.606 1.00 87.06 72 PHE A N 1
ATOM 590 C CA . PHE A 1 72 ? 0.058 3.939 17.221 1.00 87.06 72 PHE A CA 1
ATOM 591 C C . PHE A 1 72 ? -1.436 3.971 16.904 1.00 87.06 72 PHE A C 1
ATOM 593 O O . PHE A 1 72 ? -1.832 4.477 15.857 1.00 87.06 72 PHE A O 1
ATOM 600 N N . LEU A 1 73 ? -2.267 3.454 17.812 1.00 91.25 73 LEU A N 1
ATOM 601 C CA . LEU A 1 73 ? -3.719 3.441 17.648 1.00 91.25 73 LEU A CA 1
ATOM 602 C C . LEU A 1 73 ? -4.284 4.871 17.609 1.00 91.25 73 LEU A C 1
ATOM 604 O O . LEU A 1 73 ? -5.087 5.202 16.738 1.00 91.25 73 LEU A O 1
ATOM 608 N N . GLU A 1 74 ? -3.829 5.747 18.505 1.00 91.06 74 GLU A N 1
ATOM 609 C CA . GLU A 1 74 ? -4.213 7.162 18.525 1.00 91.06 74 GLU A CA 1
ATOM 610 C C . GLU A 1 74 ? -3.812 7.875 17.223 1.00 91.06 74 GLU A C 1
ATOM 612 O O . GLU A 1 74 ? -4.621 8.607 16.644 1.00 91.06 74 GLU A O 1
ATOM 617 N N . GLN A 1 75 ? -2.600 7.623 16.718 1.00 87.44 75 GLN A N 1
ATOM 618 C CA . GLN A 1 75 ? -2.144 8.193 15.452 1.00 87.44 75 GLN A CA 1
ATOM 619 C C . GLN A 1 75 ? -2.955 7.665 14.260 1.00 87.44 75 GLN A C 1
ATOM 621 O O . GLN A 1 75 ? -3.378 8.450 13.418 1.00 87.44 75 GLN A O 1
ATOM 626 N N . GLU A 1 76 ? -3.266 6.370 14.215 1.00 91.25 76 GLU A N 1
ATOM 627 C CA . GLU A 1 76 ? -4.085 5.785 13.147 1.00 91.25 76 GLU A CA 1
ATOM 628 C C . GLU A 1 76 ? -5.509 6.370 13.127 1.00 91.25 76 GLU A C 1
ATOM 630 O O . GLU A 1 76 ? -6.040 6.698 12.062 1.00 91.25 76 GLU A O 1
ATOM 635 N N . ILE A 1 77 ? -6.115 6.587 14.302 1.00 94.31 77 ILE A N 1
ATOM 636 C CA . ILE A 1 77 ? -7.394 7.305 14.420 1.00 94.31 77 ILE A CA 1
ATOM 637 C C . ILE A 1 77 ? -7.266 8.729 13.877 1.00 94.31 77 ILE A C 1
ATOM 639 O O . ILE A 1 77 ? -8.157 9.194 13.156 1.00 94.31 77 ILE A O 1
ATOM 643 N N . LYS A 1 78 ? -6.180 9.433 14.211 1.00 92.25 78 LYS A N 1
ATOM 644 C CA . LYS A 1 78 ? -5.926 10.802 13.748 1.00 92.25 78 LYS A CA 1
ATOM 645 C C . LYS A 1 78 ? -5.763 10.866 12.228 1.00 92.25 78 LYS A C 1
ATOM 647 O O . LYS A 1 78 ? -6.353 11.753 11.607 1.00 92.25 78 LYS A O 1
ATOM 652 N N . ASP A 1 79 ? -5.041 9.923 11.633 1.00 90.25 79 ASP A N 1
ATOM 653 C CA . ASP A 1 79 ? -4.818 9.844 10.187 1.00 90.25 79 ASP A CA 1
ATOM 654 C C . ASP A 1 79 ? -6.142 9.624 9.445 1.00 90.25 79 ASP A C 1
ATOM 656 O O . ASP A 1 79 ? -6.508 10.403 8.563 1.00 90.25 79 ASP A O 1
ATOM 660 N N . ILE A 1 80 ? -6.929 8.631 9.874 1.00 94.69 80 ILE A N 1
ATOM 661 C CA . ILE A 1 80 ? -8.251 8.345 9.298 1.00 94.69 80 ILE A CA 1
ATOM 662 C C . ILE A 1 80 ? -9.190 9.543 9.471 1.00 94.69 80 ILE A C 1
ATOM 664 O O . ILE A 1 80 ? -9.895 9.929 8.540 1.00 94.69 80 ILE A O 1
ATOM 668 N N . THR A 1 81 ? -9.188 10.176 10.645 1.00 94.75 81 THR A N 1
ATOM 669 C CA . THR A 1 81 ? -10.011 11.367 10.900 1.00 94.75 81 THR A CA 1
ATOM 670 C C . THR A 1 81 ? -9.613 12.531 9.993 1.00 94.75 81 THR A C 1
ATOM 672 O O . THR A 1 81 ? -10.485 13.248 9.503 1.00 94.75 81 THR A O 1
ATOM 675 N N . THR A 1 82 ? -8.317 12.711 9.735 1.00 93.38 82 THR A N 1
ATOM 676 C CA . THR A 1 82 ? -7.802 13.737 8.815 1.00 93.38 82 THR A CA 1
ATOM 677 C C . THR A 1 82 ? -8.262 13.472 7.382 1.00 93.38 82 THR A C 1
ATOM 679 O O . THR A 1 82 ? -8.770 14.390 6.739 1.00 93.38 82 THR A O 1
ATOM 682 N N . ILE A 1 83 ? -8.207 12.217 6.921 1.00 94.31 83 ILE A N 1
ATOM 683 C CA . ILE A 1 83 ? -8.752 11.804 5.617 1.00 94.31 83 ILE A CA 1
ATOM 684 C C . ILE A 1 83 ? -10.247 12.134 5.529 1.00 94.31 83 ILE A C 1
ATOM 686 O O . ILE A 1 83 ? -10.684 12.791 4.584 1.00 94.31 83 ILE A O 1
ATOM 690 N N . ILE A 1 84 ? -11.039 11.732 6.531 1.00 94.38 84 ILE A N 1
ATOM 691 C CA . ILE A 1 84 ? -12.488 11.991 6.554 1.00 94.38 84 ILE A CA 1
ATOM 692 C C . ILE A 1 84 ? -12.765 13.495 6.486 1.00 94.38 84 ILE A C 1
ATOM 694 O O . ILE A 1 84 ? -13.606 13.922 5.701 1.00 94.38 84 ILE A O 1
ATOM 698 N N . LYS A 1 85 ? -12.053 14.309 7.273 1.00 92.62 85 LYS A N 1
ATOM 699 C CA .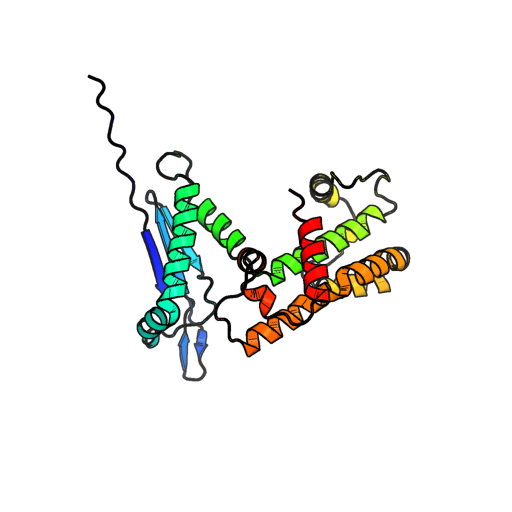 LYS A 1 85 ? -12.207 15.771 7.255 1.00 92.62 85 LYS A CA 1
ATOM 700 C C . LYS A 1 85 ? -11.869 16.364 5.885 1.00 92.62 85 LYS A C 1
ATOM 702 O O . LYS A 1 85 ? -12.638 17.185 5.394 1.00 92.62 85 LYS A O 1
ATOM 707 N N . GLY A 1 86 ? -10.790 15.909 5.246 1.00 92.31 86 GLY A N 1
ATOM 708 C CA . GLY A 1 86 ? -10.400 16.345 3.900 1.00 92.31 86 GLY A CA 1
ATOM 709 C C . GLY A 1 86 ? -11.440 16.016 2.822 1.00 92.31 86 GLY A C 1
ATOM 710 O O . GLY A 1 86 ? -11.644 16.796 1.895 1.00 92.31 86 GLY A O 1
ATOM 711 N N . LEU A 1 87 ? -12.171 14.907 2.974 1.00 92.56 87 LEU A N 1
ATOM 712 C CA . LEU A 1 87 ? -13.262 14.529 2.066 1.00 92.56 87 LEU A CA 1
ATOM 713 C C . LEU A 1 87 ? -14.543 15.354 2.263 1.00 92.56 87 LEU A C 1
ATOM 715 O O . LEU A 1 87 ? -15.421 15.324 1.400 1.00 92.56 87 LEU A O 1
ATOM 719 N N . ASN A 1 88 ? -14.633 16.117 3.355 1.00 92.06 88 ASN A N 1
ATOM 720 C CA . ASN A 1 88 ? -15.715 17.050 3.662 1.00 92.06 88 ASN A CA 1
ATOM 721 C C . ASN A 1 88 ? -17.139 16.428 3.604 1.00 92.06 88 ASN A C 1
ATOM 723 O O . ASN A 1 88 ? -18.016 16.913 2.882 1.00 92.06 88 ASN A O 1
ATOM 727 N N . PRO A 1 89 ? -17.402 15.347 4.369 1.00 92.44 89 PRO A N 1
ATOM 728 C CA . PRO A 1 89 ? -18.594 14.498 4.243 1.00 92.44 89 PRO A CA 1
ATOM 729 C C . PRO A 1 89 ? -19.924 15.213 4.481 1.00 92.44 89 PRO A C 1
ATOM 731 O O . PRO A 1 89 ? -20.949 14.800 3.943 1.00 92.44 89 PRO A O 1
ATOM 734 N N . PHE A 1 90 ? -19.933 16.255 5.315 1.00 91.69 90 PHE A N 1
ATOM 735 C CA . PHE A 1 90 ? -21.164 16.945 5.713 1.00 91.69 90 PHE A CA 1
ATOM 736 C C . PHE A 1 90 ? -21.571 18.059 4.752 1.00 91.69 90 PHE A C 1
ATOM 738 O O . PHE A 1 90 ? -22.730 18.459 4.757 1.00 91.69 90 PHE A O 1
ATOM 745 N N . ASN A 1 91 ? -20.649 18.495 3.892 1.00 89.25 91 ASN A N 1
ATOM 746 C CA . ASN A 1 91 ? -20.917 19.484 2.851 1.00 89.25 91 ASN A CA 1
ATOM 747 C C . ASN A 1 91 ? -21.087 18.846 1.462 1.00 89.25 91 ASN A C 1
ATOM 749 O O . ASN A 1 91 ? -21.556 19.508 0.542 1.00 89.25 91 ASN A O 1
ATOM 753 N N . LYS A 1 92 ? -20.746 17.559 1.302 1.00 87.06 92 LYS A N 1
ATOM 754 C CA . LYS A 1 92 ? -20.917 16.804 0.053 1.00 87.06 92 LYS A CA 1
ATOM 755 C C . LYS A 1 92 ? -22.135 15.882 0.105 1.00 87.06 92 LYS A C 1
ATOM 757 O O . LYS A 1 92 ? -22.226 14.971 0.940 1.00 87.06 92 LYS A O 1
ATOM 762 N N . GLN A 1 93 ? -23.086 16.089 -0.807 1.00 83.06 93 GLN A N 1
ATOM 763 C CA . GLN A 1 93 ? -24.268 15.225 -0.919 1.00 83.06 93 GLN A CA 1
ATOM 764 C C . GLN A 1 93 ? -23.895 13.792 -1.316 1.00 83.06 93 GLN A C 1
ATOM 766 O O . GLN A 1 93 ? -24.434 12.848 -0.741 1.00 83.06 93 GLN A O 1
ATOM 771 N N . ASP A 1 94 ? -22.906 13.645 -2.185 1.00 89.06 94 ASP A N 1
ATOM 772 C CA . ASP A 1 94 ? -22.398 12.414 -2.793 1.00 89.06 94 ASP A CA 1
ATOM 773 C C . ASP A 1 94 ? -21.255 11.751 -2.005 1.00 89.06 94 ASP A C 1
ATOM 775 O O . ASP A 1 94 ? -20.556 10.889 -2.527 1.00 89.06 94 ASP A O 1
ATOM 779 N N . PHE A 1 95 ? -21.044 12.125 -0.738 1.00 91.56 95 PHE A N 1
ATOM 780 C CA . PHE A 1 95 ? -20.011 11.498 0.087 1.00 91.56 95 PHE A CA 1
ATOM 781 C C . PHE A 1 95 ? -20.146 9.962 0.135 1.00 91.56 95 PHE A C 1
ATOM 783 O O . PHE A 1 95 ? -21.178 9.428 0.561 1.00 91.56 95 PHE A O 1
ATOM 790 N N . LEU A 1 96 ? -19.051 9.279 -0.209 1.00 92.88 96 LEU A N 1
ATOM 791 C CA . LEU A 1 96 ? -18.897 7.829 -0.148 1.00 92.88 96 LEU A CA 1
ATOM 792 C C . LEU A 1 96 ? -17.839 7.453 0.889 1.00 92.88 96 LEU A C 1
ATOM 794 O O . LEU A 1 96 ? -16.679 7.857 0.783 1.00 92.88 96 LEU A O 1
ATOM 798 N N . ILE A 1 97 ? -18.207 6.620 1.863 1.00 93.81 97 ILE A N 1
ATOM 799 C CA . ILE A 1 97 ? -17.264 6.109 2.867 1.00 93.81 97 ILE A CA 1
ATOM 800 C C . ILE A 1 97 ? -16.137 5.274 2.241 1.00 93.81 97 ILE A C 1
ATOM 802 O O . ILE A 1 97 ? -15.039 5.215 2.788 1.00 93.81 97 ILE A O 1
ATOM 806 N N . GLN A 1 98 ? -16.372 4.687 1.065 1.00 93.81 98 GLN A N 1
ATOM 807 C CA . GLN A 1 98 ? -15.367 3.957 0.294 1.00 93.81 98 GLN A CA 1
ATOM 808 C C . GLN A 1 98 ? -14.179 4.847 -0.084 1.00 93.81 98 GLN A C 1
ATOM 810 O O . GLN A 1 98 ? -13.053 4.362 -0.080 1.00 93.81 98 GLN A O 1
ATOM 815 N N . ALA A 1 99 ? -14.392 6.147 -0.319 1.00 92.75 99 ALA A N 1
ATOM 816 C CA . ALA A 1 99 ? -13.298 7.080 -0.582 1.00 92.75 99 ALA A CA 1
ATOM 817 C C . ALA A 1 99 ? -12.340 7.184 0.618 1.00 92.75 99 ALA A C 1
ATOM 819 O O . ALA A 1 99 ? -11.130 7.264 0.431 1.00 92.75 99 ALA A O 1
ATOM 820 N N . VAL A 1 100 ? -12.859 7.097 1.852 1.00 93.81 100 VAL A N 1
ATOM 821 C CA . VAL A 1 100 ? -12.030 7.054 3.070 1.00 93.81 100 VAL A CA 1
ATOM 822 C C . VAL A 1 100 ? -11.169 5.795 3.069 1.00 93.81 100 VAL A C 1
ATOM 824 O O . VAL A 1 100 ? -9.968 5.868 3.314 1.00 93.81 100 VAL A O 1
ATOM 827 N N . THR A 1 101 ? -11.782 4.644 2.776 1.00 91.19 101 THR A N 1
ATOM 828 C CA . THR A 1 101 ? -11.088 3.356 2.705 1.00 91.19 101 THR A CA 1
ATOM 829 C C . THR A 1 101 ? -9.986 3.379 1.646 1.00 91.19 101 THR A C 1
ATOM 831 O O . THR A 1 101 ? -8.862 2.999 1.953 1.00 91.19 101 THR A O 1
ATOM 834 N N . SER A 1 102 ? -10.265 3.890 0.444 1.00 90.06 102 SER A N 1
ATOM 835 C CA . SER A 1 102 ? -9.279 4.011 -0.635 1.00 90.06 102 SER A CA 1
ATOM 836 C C . SER A 1 102 ? -8.118 4.932 -0.263 1.00 90.06 102 SER A C 1
ATOM 838 O O . SER A 1 102 ? -6.964 4.530 -0.396 1.00 90.06 102 SER A O 1
ATOM 840 N N . SER A 1 103 ? -8.400 6.131 0.258 1.00 91.75 103 SER A N 1
ATOM 841 C CA . SER A 1 103 ? -7.356 7.075 0.677 1.00 91.75 103 SER A CA 1
ATOM 842 C C . SER A 1 103 ? -6.495 6.522 1.810 1.00 91.75 103 SER A C 1
ATOM 844 O O . SER A 1 103 ? -5.281 6.704 1.804 1.00 91.75 103 SER A O 1
ATOM 846 N N . TYR A 1 104 ? -7.100 5.814 2.767 1.00 92.25 104 TYR A N 1
ATOM 847 C CA . TYR A 1 104 ? -6.350 5.161 3.834 1.00 92.25 104 TYR A CA 1
ATOM 848 C C . TYR A 1 104 ? -5.503 4.002 3.301 1.00 92.25 104 TYR A C 1
ATOM 850 O O . TYR A 1 104 ? -4.333 3.896 3.646 1.00 92.25 104 TYR A O 1
ATOM 858 N N . SER A 1 105 ? -6.035 3.142 2.431 1.00 87.94 105 SER A N 1
ATOM 859 C CA . SER A 1 105 ? -5.243 2.060 1.835 1.00 87.94 105 SER A CA 1
ATOM 860 C C . SER A 1 105 ? -4.046 2.600 1.051 1.00 87.94 105 SER A C 1
ATOM 862 O O . SER A 1 105 ? -2.950 2.067 1.187 1.00 87.94 105 SER A O 1
ATOM 864 N N . GLN A 1 106 ? -4.217 3.693 0.306 1.00 85.62 106 GLN A N 1
ATOM 865 C CA . GLN A 1 106 ? -3.119 4.359 -0.401 1.00 85.62 106 GLN A CA 1
ATOM 866 C C . GLN A 1 106 ? -2.059 4.904 0.565 1.00 85.62 106 GLN A C 1
ATOM 868 O O . GLN A 1 106 ? -0.877 4.611 0.402 1.00 85.62 106 GLN A O 1
ATOM 873 N N . SER A 1 107 ? -2.460 5.632 1.613 1.00 85.12 107 SER A N 1
ATOM 874 C CA . SER A 1 107 ? -1.507 6.209 2.575 1.00 85.12 107 SER A CA 1
ATOM 875 C C . SER A 1 107 ? -0.807 5.164 3.446 1.00 85.12 107 SER A C 1
ATOM 877 O O . SER A 1 107 ? 0.261 5.427 3.997 1.00 85.12 107 SER A O 1
ATOM 879 N N . THR A 1 108 ? -1.392 3.972 3.557 1.00 86.50 108 THR A N 1
ATOM 880 C CA . THR A 1 108 ? -0.885 2.872 4.382 1.00 86.50 108 THR A CA 1
ATOM 881 C C . THR A 1 108 ? -0.288 1.721 3.585 1.00 86.50 108 THR A C 1
ATOM 883 O O . THR A 1 108 ? 0.106 0.709 4.172 1.00 86.50 108 THR A O 1
ATOM 886 N N . THR A 1 109 ? -0.179 1.875 2.262 1.00 87.62 109 THR A N 1
ATOM 887 C CA . THR A 1 109 ? 0.444 0.875 1.398 1.00 87.62 109 THR A CA 1
ATOM 888 C C . THR A 1 109 ? 1.897 0.663 1.842 1.00 87.62 109 THR A C 1
ATOM 890 O O . THR A 1 109 ? 2.653 1.637 1.946 1.00 87.62 109 THR A O 1
ATOM 893 N N . PRO A 1 110 ? 2.305 -0.589 2.134 1.00 87.81 110 PRO A N 1
ATOM 894 C CA . PRO A 1 110 ? 3.680 -0.902 2.482 1.00 87.81 110 PRO A CA 1
ATOM 895 C C . PRO A 1 110 ? 4.660 -0.380 1.440 1.00 87.81 110 PRO A C 1
ATOM 897 O O . PRO A 1 110 ? 4.478 -0.579 0.240 1.00 87.81 110 PRO A O 1
ATOM 900 N N . PHE A 1 111 ? 5.738 0.233 1.908 1.00 88.12 111 PHE A N 1
ATOM 901 C CA . PHE A 1 111 ? 6.718 0.867 1.043 1.00 88.12 111 PHE A CA 1
ATOM 902 C C . PHE A 1 111 ? 7.384 -0.124 0.077 1.00 88.12 111 PHE A C 1
ATOM 904 O O . PHE A 1 111 ? 7.665 0.240 -1.057 1.00 88.12 111 PHE A O 1
ATOM 911 N N . THR A 1 112 ? 7.556 -1.396 0.459 1.00 88.62 112 THR A N 1
ATOM 912 C CA . THR A 1 112 ? 8.057 -2.426 -0.470 1.00 88.62 112 THR A CA 1
ATOM 913 C C . THR A 1 112 ? 7.157 -2.653 -1.667 1.00 88.62 112 THR A C 1
ATOM 915 O O . THR A 1 112 ? 7.675 -2.843 -2.758 1.00 88.62 112 THR A O 1
ATOM 918 N N . ILE A 1 113 ? 5.836 -2.591 -1.486 1.00 89.25 113 ILE A N 1
ATOM 919 C CA . ILE A 1 113 ? 4.885 -2.720 -2.595 1.00 89.25 113 ILE A CA 1
ATOM 920 C C . ILE A 1 113 ? 5.051 -1.535 -3.549 1.00 89.25 113 ILE A C 1
ATOM 922 O O . ILE A 1 113 ? 5.105 -1.726 -4.754 1.00 89.25 113 ILE A O 1
ATOM 926 N N . ILE A 1 114 ? 5.237 -0.327 -3.013 1.00 90.75 114 ILE A N 1
ATOM 927 C CA . ILE A 1 114 ? 5.452 0.882 -3.822 1.00 90.75 114 ILE A CA 1
ATOM 928 C C . ILE A 1 114 ? 6.737 0.772 -4.652 1.00 90.75 114 ILE A C 1
ATOM 930 O O . ILE A 1 114 ? 6.731 1.089 -5.838 1.00 90.75 114 ILE A O 1
ATOM 934 N N . ILE A 1 115 ? 7.834 0.301 -4.049 1.00 92.31 115 ILE A N 1
ATOM 935 C CA . ILE A 1 115 ? 9.098 0.086 -4.770 1.00 92.31 115 ILE A CA 1
ATOM 936 C C . ILE A 1 115 ? 8.947 -0.992 -5.842 1.00 92.31 115 ILE A C 1
ATOM 938 O O . ILE A 1 115 ? 9.408 -0.804 -6.965 1.00 92.31 115 ILE A O 1
ATOM 942 N N . GLU A 1 116 ? 8.280 -2.090 -5.509 1.00 92.38 116 GLU A N 1
ATOM 943 C CA . GLU A 1 116 ? 8.009 -3.188 -6.430 1.00 92.38 116 GLU A CA 1
ATOM 944 C C . GLU A 1 116 ? 7.191 -2.729 -7.647 1.00 92.38 116 GLU A C 1
ATOM 946 O O . GLU A 1 116 ? 7.539 -3.052 -8.784 1.00 92.38 116 GLU A O 1
ATOM 951 N N . ASP A 1 117 ? 6.150 -1.927 -7.425 1.00 91.38 117 ASP A N 1
ATOM 952 C CA . ASP A 1 117 ? 5.312 -1.377 -8.491 1.00 91.38 117 ASP A CA 1
ATOM 953 C C . ASP A 1 117 ? 6.106 -0.415 -9.386 1.00 91.38 117 ASP A C 1
ATOM 955 O O . ASP A 1 117 ? 6.046 -0.536 -10.610 1.00 91.38 117 ASP A O 1
ATOM 959 N N . CYS A 1 118 ? 6.935 0.459 -8.801 1.00 92.12 118 CYS A N 1
ATOM 960 C CA . CYS A 1 118 ? 7.826 1.339 -9.565 1.00 92.12 118 CYS A CA 1
ATOM 961 C C . CYS A 1 118 ? 8.789 0.536 -10.460 1.00 92.12 118 CYS A C 1
ATOM 963 O O . CYS A 1 118 ? 8.933 0.813 -11.649 1.00 92.12 118 CYS A O 1
ATOM 965 N N . LEU A 1 119 ? 9.426 -0.509 -9.920 1.00 93.19 119 LEU A N 1
ATOM 966 C CA . LEU A 1 119 ? 10.334 -1.361 -10.695 1.00 93.19 119 LEU A CA 1
ATOM 967 C C . LEU A 1 119 ? 9.610 -2.085 -11.838 1.00 93.19 119 LEU A C 1
ATOM 969 O O . LEU A 1 119 ? 10.144 -2.180 -12.945 1.00 93.19 119 LEU A O 1
ATOM 973 N N . LYS A 1 120 ? 8.389 -2.575 -11.596 1.00 92.38 120 LYS A N 1
ATOM 974 C CA . LYS A 1 120 ? 7.557 -3.194 -12.639 1.00 92.38 120 LYS A CA 1
ATOM 975 C C . LYS A 1 120 ? 7.186 -2.206 -13.731 1.00 92.38 120 LYS A C 1
ATOM 977 O O . LYS A 1 120 ? 7.187 -2.579 -14.899 1.00 92.38 120 LYS A O 1
ATOM 982 N N . ASP A 1 121 ? 6.897 -0.965 -13.378 1.00 89.81 121 ASP A N 1
ATOM 983 C CA . ASP A 1 121 ? 6.584 0.076 -14.349 1.00 89.81 121 ASP A CA 1
ATOM 984 C C . ASP A 1 121 ? 7.800 0.448 -15.211 1.00 89.81 121 ASP A C 1
ATOM 986 O O . ASP A 1 121 ? 7.657 0.579 -16.428 1.00 89.81 121 ASP A O 1
ATOM 990 N N . GLU A 1 122 ? 9.008 0.518 -14.641 1.00 90.38 122 GLU A N 1
ATOM 991 C CA . GLU A 1 122 ? 10.239 0.697 -15.429 1.00 90.38 122 GLU A CA 1
ATOM 992 C C . GLU A 1 122 ? 10.497 -0.502 -16.361 1.00 90.38 122 GLU A C 1
ATOM 994 O O . GLU A 1 122 ? 10.867 -0.313 -17.521 1.00 90.38 122 GLU A O 1
ATOM 999 N N . LEU A 1 123 ? 10.234 -1.736 -15.907 1.00 91.06 123 LEU A N 1
ATOM 1000 C CA . LEU A 1 123 ? 10.308 -2.929 -16.762 1.00 91.06 123 LEU A CA 1
ATOM 1001 C C . LEU A 1 123 ? 9.302 -2.867 -17.915 1.00 91.06 123 LEU A C 1
ATOM 1003 O O . LEU A 1 123 ? 9.675 -3.103 -19.063 1.00 91.06 123 LEU A O 1
ATOM 1007 N N . ARG A 1 124 ? 8.039 -2.517 -17.635 1.00 88.81 124 ARG A N 1
ATOM 1008 C CA . ARG A 1 124 ? 7.003 -2.330 -18.666 1.00 88.81 124 ARG A CA 1
ATOM 1009 C C . ARG A 1 124 ? 7.440 -1.299 -19.690 1.00 88.81 124 ARG A C 1
ATOM 1011 O O . ARG A 1 124 ? 7.380 -1.570 -20.884 1.00 88.81 124 ARG A O 1
ATOM 1018 N N . TYR A 1 125 ? 7.899 -0.143 -19.223 1.00 85.06 125 TYR A N 1
ATOM 1019 C CA . TYR A 1 125 ? 8.373 0.926 -20.091 1.00 85.06 125 TYR A CA 1
ATOM 1020 C C . TYR A 1 125 ? 9.528 0.455 -20.981 1.00 85.06 125 TYR A C 1
ATOM 1022 O O . TYR A 1 125 ? 9.489 0.653 -22.194 1.00 85.06 125 TYR A O 1
ATOM 1030 N N . CYS A 1 126 ? 10.511 -0.234 -20.396 1.00 87.25 126 CYS A N 1
ATOM 1031 C CA . CYS A 1 126 ? 11.645 -0.792 -21.123 1.00 87.25 126 CYS A CA 1
ATOM 1032 C C . CYS A 1 126 ? 11.201 -1.756 -22.232 1.00 87.25 126 CYS A C 1
ATOM 1034 O O . CYS A 1 126 ? 11.648 -1.622 -23.371 1.00 87.25 126 CYS A O 1
ATOM 1036 N N . ILE A 1 127 ? 10.277 -2.676 -21.938 1.00 85.56 127 ILE A N 1
ATOM 1037 C CA . ILE A 1 127 ? 9.736 -3.612 -22.934 1.00 85.56 127 ILE A CA 1
ATOM 1038 C C . ILE A 1 127 ? 9.062 -2.853 -24.077 1.00 85.56 127 ILE A C 1
ATOM 1040 O O . ILE A 1 127 ? 9.287 -3.167 -25.238 1.00 85.56 127 ILE A O 1
ATOM 1044 N N . VAL A 1 128 ? 8.245 -1.857 -23.746 1.00 80.38 128 VAL A N 1
ATOM 1045 C CA . VAL A 1 128 ? 7.370 -1.166 -24.699 1.00 80.38 128 VAL A CA 1
ATOM 1046 C C . VAL A 1 128 ? 8.158 -0.284 -25.648 1.00 80.38 128 VAL A C 1
ATOM 1048 O O . VAL A 1 128 ? 7.931 -0.341 -26.853 1.00 80.38 128 VAL A O 1
ATOM 1051 N N . VAL A 1 129 ? 9.085 0.518 -25.124 1.00 78.06 129 VAL A N 1
ATOM 1052 C CA . VAL A 1 129 ? 9.902 1.429 -25.940 1.00 78.06 129 VAL A CA 1
ATOM 1053 C C . VAL A 1 129 ? 10.825 0.662 -26.883 1.00 78.06 129 VAL A C 1
ATOM 1055 O O . VAL A 1 129 ? 11.146 1.147 -27.961 1.00 78.06 129 VAL A O 1
ATOM 1058 N N . ASN A 1 130 ? 11.223 -0.550 -26.496 1.00 78.19 130 ASN A N 1
ATOM 1059 C CA . ASN A 1 130 ? 12.074 -1.416 -27.305 1.00 78.19 130 ASN A CA 1
ATOM 1060 C C . ASN A 1 130 ? 11.277 -2.481 -28.080 1.00 78.19 130 ASN A C 1
ATOM 1062 O O . ASN A 1 130 ? 11.872 -3.385 -28.674 1.00 78.19 130 ASN A O 1
ATOM 1066 N N . ASP A 1 131 ? 9.943 -2.399 -28.089 1.00 69.62 131 ASP A N 1
ATOM 1067 C CA . ASP A 1 131 ? 9.115 -3.275 -28.909 1.00 69.62 131 ASP A CA 1
ATOM 1068 C C . ASP A 1 131 ? 9.028 -2.725 -30.344 1.00 69.62 131 ASP A C 1
ATOM 1070 O O . ASP A 1 131 ? 8.595 -1.587 -30.537 1.00 69.62 131 ASP A O 1
ATOM 1074 N N . PRO A 1 132 ? 9.391 -3.519 -31.370 1.00 58.72 132 PRO A N 1
ATOM 1075 C CA . PRO A 1 132 ? 9.308 -3.104 -32.771 1.00 58.72 132 PRO A CA 1
ATOM 1076 C C . PRO A 1 132 ? 7.888 -2.763 -33.255 1.00 58.72 132 PRO A C 1
ATOM 1078 O O . PRO A 1 132 ? 7.744 -2.163 -34.317 1.00 58.72 132 PRO A O 1
ATOM 1081 N N . SER A 1 133 ? 6.843 -3.153 -32.518 1.00 60.69 133 SER A N 1
ATOM 1082 C CA . SER A 1 133 ? 5.448 -2.801 -32.813 1.00 60.69 133 SER A CA 1
ATOM 1083 C C . SER A 1 133 ? 5.011 -1.447 -32.234 1.00 60.69 133 SER A C 1
ATOM 1085 O O . SER A 1 133 ? 3.927 -0.968 -32.570 1.00 60.69 133 SER A O 1
ATOM 1087 N N . THR A 1 134 ? 5.842 -0.805 -31.406 1.00 56.22 134 THR A N 1
ATOM 1088 C CA . THR A 1 134 ? 5.538 0.492 -30.790 1.00 56.22 134 THR A CA 1
ATOM 1089 C C . THR A 1 134 ? 6.031 1.649 -31.676 1.00 56.22 134 THR A C 1
ATOM 1091 O O . THR A 1 134 ? 7.166 1.612 -32.154 1.00 56.22 134 THR A O 1
ATOM 1094 N N . PRO A 1 135 ? 5.228 2.709 -31.901 1.00 53.28 135 PRO A N 1
ATOM 1095 C CA . PRO A 1 135 ? 5.682 3.910 -32.607 1.00 53.28 135 PRO A CA 1
ATOM 1096 C C . PRO A 1 135 ? 6.893 4.556 -31.911 1.00 53.28 135 PRO A C 1
ATOM 1098 O O . PRO A 1 135 ? 6.900 4.685 -30.690 1.00 53.28 135 PRO A O 1
ATOM 1101 N N . GLN A 1 136 ? 7.895 5.001 -32.676 1.00 53.88 136 GLN A N 1
ATOM 1102 C CA . GLN A 1 136 ? 9.195 5.469 -32.157 1.00 53.88 136 GLN A CA 1
ATOM 1103 C C . GLN A 1 136 ? 9.176 6.819 -31.393 1.00 53.88 136 GLN A C 1
ATOM 1105 O O . GLN A 1 136 ? 10.206 7.209 -30.852 1.00 53.88 136 GLN A O 1
ATOM 1110 N N . ASP A 1 137 ? 8.030 7.500 -31.261 1.00 52.19 137 ASP A N 1
ATOM 1111 C CA . ASP A 1 137 ? 7.920 8.860 -30.686 1.00 52.19 137 ASP A CA 1
ATOM 1112 C C . ASP A 1 137 ? 7.288 8.908 -29.279 1.00 52.19 137 ASP A C 1
ATOM 1114 O O . ASP A 1 137 ? 6.457 9.762 -28.955 1.00 52.19 137 ASP A O 1
ATOM 1118 N N . VAL A 1 138 ? 7.669 7.983 -28.399 1.00 53.34 138 VAL A N 1
ATOM 1119 C CA . VAL A 1 138 ? 7.175 7.969 -27.016 1.00 53.34 138 VAL A CA 1
ATOM 1120 C C . VAL A 1 138 ? 8.048 8.870 -26.132 1.00 53.34 138 VAL A C 1
ATOM 1122 O O . VAL A 1 138 ? 9.078 8.455 -25.605 1.00 53.34 138 VAL A O 1
ATOM 1125 N N . THR A 1 139 ? 7.648 10.133 -25.974 1.00 50.06 139 THR A N 1
ATOM 1126 C CA . THR A 1 139 ? 8.334 11.112 -25.109 1.00 50.06 139 THR A CA 1
ATOM 1127 C C . THR A 1 139 ? 8.030 10.922 -23.614 1.00 50.06 139 THR A C 1
ATOM 1129 O O . THR A 1 139 ? 6.999 10.371 -23.226 1.00 50.06 139 THR A O 1
ATOM 1132 N N . LEU A 1 140 ? 8.941 11.409 -22.757 1.00 47.69 140 LEU A N 1
ATOM 1133 C CA . LEU A 1 140 ? 8.950 11.211 -21.296 1.00 47.69 140 LEU A CA 1
ATOM 1134 C C . LEU A 1 140 ? 7.666 11.684 -20.572 1.00 47.69 140 LEU A C 1
ATOM 1136 O O . LEU A 1 140 ? 7.303 11.101 -19.552 1.00 47.69 140 LEU A O 1
ATOM 1140 N N . ASP A 1 141 ? 6.969 12.692 -21.109 1.00 49.56 141 ASP A N 1
ATOM 1141 C CA . ASP A 1 141 ? 5.729 13.252 -20.536 1.00 49.56 141 ASP A CA 1
ATOM 1142 C C . ASP A 1 141 ? 4.512 12.323 -20.701 1.00 49.56 141 ASP A C 1
ATOM 1144 O O . ASP A 1 141 ? 3.499 12.476 -20.020 1.00 49.56 141 ASP A O 1
ATOM 1148 N N . ASN A 1 142 ? 4.613 11.303 -21.557 1.00 51.03 142 ASN A N 1
ATOM 1149 C CA . ASN A 1 142 ? 3.520 10.385 -21.864 1.00 51.03 142 ASN A CA 1
ATOM 1150 C C . ASN A 1 142 ? 3.459 9.148 -20.957 1.00 51.03 142 ASN A C 1
ATOM 1152 O O . ASN A 1 142 ? 2.668 8.254 -21.243 1.00 51.03 142 ASN A O 1
ATOM 1156 N N . ARG A 1 143 ? 4.221 9.060 -19.853 1.00 50.06 143 ARG A N 1
ATOM 1157 C CA . ARG A 1 143 ? 4.193 7.891 -18.937 1.00 50.06 143 ARG A CA 1
ATOM 1158 C C . ARG A 1 143 ? 2.769 7.483 -18.514 1.00 50.06 143 A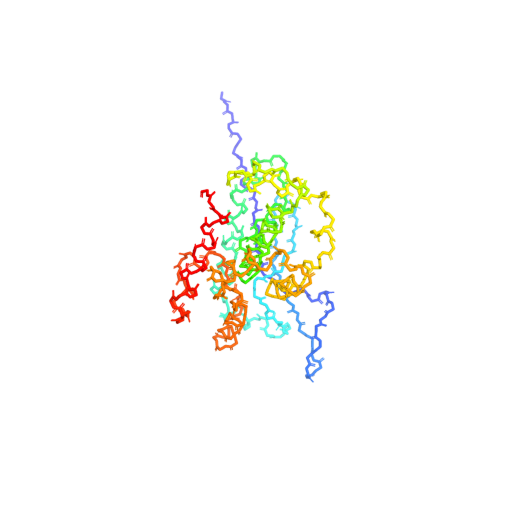RG A C 1
ATOM 1160 O O . ARG A 1 143 ? 2.462 6.294 -18.502 1.00 50.06 143 ARG A O 1
ATOM 1167 N N . VAL A 1 144 ? 1.877 8.449 -18.275 1.00 49.09 144 VAL A N 1
ATOM 1168 C CA . VAL A 1 144 ? 0.454 8.206 -17.945 1.00 49.09 144 VAL A CA 1
ATOM 1169 C C . VAL A 1 144 ? -0.361 7.746 -19.169 1.00 49.09 144 VAL A C 1
ATOM 1171 O O . VAL A 1 144 ? -1.196 6.844 -19.072 1.00 49.09 144 VAL A O 1
ATOM 1174 N N . SER A 1 145 ? -0.086 8.316 -20.343 1.00 51.22 145 SER A N 1
ATOM 1175 C CA . SER A 1 145 ? -0.739 7.971 -21.615 1.00 51.22 145 SER A CA 1
ATOM 1176 C C . SER A 1 145 ? -0.339 6.578 -22.114 1.00 51.22 145 SER A C 1
ATOM 1178 O O . SER A 1 145 ? -1.176 5.845 -22.636 1.00 51.22 145 SER A O 1
ATOM 1180 N N . ILE A 1 146 ? 0.917 6.174 -21.897 1.00 50.84 146 ILE A N 1
ATOM 1181 C CA . ILE A 1 146 ? 1.461 4.873 -22.295 1.00 50.84 146 ILE A CA 1
ATOM 1182 C C . ILE A 1 146 ? 0.723 3.765 -21.558 1.00 50.84 146 ILE A C 1
ATOM 1184 O O . ILE A 1 146 ? 0.158 2.919 -22.232 1.00 50.84 146 ILE A O 1
ATOM 1188 N N . VAL A 1 147 ? 0.619 3.808 -20.221 1.00 49.31 147 VAL A N 1
ATOM 1189 C CA . VAL A 1 147 ? -0.101 2.792 -19.413 1.00 49.31 147 VAL A CA 1
ATOM 1190 C C . VAL A 1 147 ? -1.526 2.541 -19.929 1.00 49.31 147 VAL A C 1
ATOM 1192 O O . VAL A 1 147 ? -1.991 1.402 -19.927 1.00 49.31 147 VAL A O 1
ATOM 1195 N N . THR A 1 148 ? -2.188 3.581 -20.441 1.00 49.00 148 THR A N 1
ATOM 1196 C CA . THR A 1 148 ? -3.532 3.494 -21.035 1.00 49.00 148 THR A CA 1
ATOM 1197 C C . THR A 1 148 ? -3.519 2.861 -22.438 1.00 49.00 148 THR A C 1
ATOM 1199 O O . THR A 1 148 ? -4.451 2.151 -22.804 1.00 49.00 148 THR A O 1
ATOM 1202 N N . LEU A 1 149 ? -2.445 3.052 -23.209 1.00 48.06 149 LEU A N 1
ATOM 1203 C CA . LEU A 1 149 ? -2.218 2.455 -24.534 1.00 48.06 149 LEU A CA 1
ATOM 1204 C C . LEU A 1 149 ? -1.617 1.029 -24.478 1.00 48.06 149 LEU A C 1
ATOM 1206 O O . LEU A 1 149 ? -1.743 0.274 -25.439 1.00 48.06 149 LEU A O 1
ATOM 1210 N N . LEU A 1 150 ? -1.009 0.621 -23.353 1.00 51.34 150 LEU A N 1
ATOM 1211 C CA . LEU A 1 150 ? -0.289 -0.657 -23.180 1.00 51.34 150 LEU A CA 1
ATOM 1212 C C . LEU A 1 150 ? -1.151 -1.922 -23.237 1.00 51.34 150 LEU A C 1
ATOM 1214 O O . LEU A 1 150 ? -0.613 -3.030 -23.255 1.00 51.34 150 LEU A O 1
ATOM 1218 N N . GLN A 1 151 ? -2.475 -1.792 -23.293 1.00 53.31 151 GLN A N 1
ATOM 1219 C CA . GLN A 1 151 ? -3.395 -2.931 -23.303 1.00 53.31 151 GLN A CA 1
ATOM 1220 C C . GLN A 1 151 ? -3.356 -3.759 -24.604 1.00 53.31 151 GLN A C 1
ATOM 1222 O O . GLN A 1 151 ? -4.048 -4.769 -24.694 1.00 53.31 151 GLN A O 1
ATOM 1227 N N . GLN A 1 152 ? -2.547 -3.373 -25.598 1.00 52.00 152 GLN A N 1
ATOM 1228 C CA . GLN A 1 152 ? -2.510 -4.012 -26.921 1.00 52.00 152 GLN A CA 1
ATOM 1229 C C . GLN A 1 152 ? -1.215 -4.787 -27.236 1.00 52.00 152 GLN A C 1
ATOM 1231 O O . GLN A 1 152 ? -1.094 -5.337 -28.329 1.00 52.00 152 GLN A O 1
ATOM 1236 N N . ASN A 1 153 ? -0.249 -4.876 -26.312 1.00 61.22 153 ASN A N 1
ATOM 1237 C CA . ASN A 1 153 ? 1.035 -5.526 -26.593 1.00 61.22 153 ASN A CA 1
ATOM 1238 C C . ASN A 1 153 ? 1.048 -7.028 -26.228 1.00 61.22 153 ASN A C 1
ATOM 1240 O O . ASN A 1 153 ? 0.737 -7.425 -25.099 1.00 61.22 153 ASN A O 1
ATOM 1244 N N . SER A 1 154 ? 1.451 -7.871 -27.184 1.00 69.56 154 SER A N 1
ATOM 1245 C CA . SER A 1 154 ? 1.503 -9.330 -27.017 1.00 69.56 154 SER A CA 1
ATOM 1246 C C . SER A 1 154 ? 2.539 -9.801 -25.990 1.00 69.56 154 SER A C 1
ATOM 1248 O O . SER A 1 154 ? 2.272 -10.762 -25.287 1.00 69.56 154 SER A O 1
ATOM 1250 N N . LEU A 1 155 ? 3.685 -9.130 -25.825 1.00 76.00 155 LEU A N 1
ATOM 1251 C CA . LEU A 1 155 ? 4.706 -9.573 -24.866 1.00 76.00 155 LEU A CA 1
ATOM 1252 C C . LEU A 1 155 ? 4.355 -9.163 -23.430 1.00 76.00 155 LEU A C 1
ATOM 1254 O O . LEU A 1 155 ? 4.444 -9.977 -22.516 1.00 76.00 155 LEU A O 1
ATOM 1258 N N . VAL A 1 156 ? 3.904 -7.920 -23.227 1.00 81.88 156 VAL A N 1
ATOM 1259 C CA . VAL A 1 156 ? 3.513 -7.410 -21.896 1.00 81.88 156 VAL A CA 1
ATOM 1260 C C . VAL A 1 156 ? 2.355 -8.217 -21.304 1.00 81.88 156 VAL A C 1
ATOM 1262 O O . VAL A 1 156 ? 2.333 -8.457 -20.096 1.00 81.88 156 VAL A O 1
ATOM 1265 N N . SER A 1 157 ? 1.418 -8.656 -22.148 1.00 80.69 157 SER A N 1
ATOM 1266 C CA . SER A 1 157 ? 0.270 -9.475 -21.739 1.00 80.69 157 SER A CA 1
ATOM 1267 C C . SER A 1 157 ? 0.624 -10.929 -21.407 1.00 80.69 157 SER A C 1
ATOM 1269 O O . SER A 1 157 ? -0.131 -11.576 -20.686 1.00 80.69 157 SER A O 1
ATOM 1271 N N . LEU A 1 158 ? 1.772 -11.435 -21.872 1.00 82.62 158 LEU A N 1
ATOM 1272 C CA . LEU A 1 158 ? 2.257 -12.787 -21.561 1.00 82.62 158 LEU A CA 1
ATOM 1273 C C . LEU A 1 158 ? 3.044 -12.863 -20.243 1.00 82.62 158 LEU A C 1
ATOM 1275 O O . LEU A 1 158 ? 3.291 -13.958 -19.739 1.00 82.62 158 LEU A O 1
ATOM 1279 N N . ILE A 1 159 ? 3.450 -11.722 -19.681 1.00 87.31 159 ILE A N 1
ATOM 1280 C CA . ILE A 1 159 ? 4.229 -11.673 -18.441 1.00 87.31 159 ILE A CA 1
ATOM 1281 C C . ILE A 1 159 ? 3.308 -11.843 -17.232 1.00 87.31 159 ILE A C 1
ATOM 1283 O O . ILE A 1 159 ? 2.335 -11.111 -17.045 1.00 87.31 159 ILE A O 1
ATOM 1287 N N . ASP A 1 160 ? 3.679 -12.767 -16.349 1.00 89.69 160 ASP A N 1
ATOM 1288 C CA . ASP A 1 160 ? 3.072 -12.896 -15.028 1.00 89.69 160 ASP A CA 1
ATOM 1289 C C . ASP A 1 160 ? 3.567 -11.778 -14.092 1.00 89.69 160 ASP A C 1
ATOM 1291 O O . ASP A 1 160 ? 4.555 -11.919 -13.367 1.00 89.69 160 ASP A O 1
ATOM 1295 N N . TRP A 1 161 ? 2.850 -10.652 -14.096 1.00 90.19 161 TRP A N 1
ATOM 1296 C CA . TRP A 1 161 ? 3.141 -9.486 -13.254 1.00 90.19 161 TRP A CA 1
ATOM 1297 C C . TRP A 1 161 ? 2.910 -9.715 -11.754 1.00 90.19 161 TRP A C 1
ATOM 1299 O O . TRP A 1 161 ? 3.200 -8.821 -10.951 1.00 90.19 161 TRP A O 1
ATOM 1309 N N . GLN A 1 162 ? 2.414 -10.889 -11.346 1.00 90.19 162 GLN A N 1
ATOM 1310 C CA . GLN A 1 162 ? 2.355 -11.259 -9.932 1.00 90.19 162 GLN A CA 1
ATOM 1311 C C . GLN A 1 162 ? 3.737 -11.649 -9.391 1.00 90.19 162 GLN A C 1
ATOM 1313 O O . GLN A 1 162 ? 3.949 -11.607 -8.178 1.00 90.19 162 GLN A O 1
ATOM 1318 N N . LYS A 1 163 ? 4.698 -11.978 -10.266 1.00 90.56 163 LYS A N 1
ATOM 1319 C CA . LYS A 1 163 ? 6.077 -12.286 -9.870 1.00 90.56 163 LYS A CA 1
ATOM 1320 C C . LYS A 1 163 ? 6.834 -11.043 -9.391 1.00 90.56 163 LYS A C 1
ATOM 1322 O O . LYS A 1 163 ? 6.506 -9.929 -9.809 1.00 90.56 163 LYS A O 1
ATOM 1327 N N . PRO A 1 164 ? 7.864 -11.226 -8.545 1.00 91.50 164 PRO A N 1
ATOM 1328 C CA . PRO A 1 164 ? 8.792 -10.160 -8.206 1.00 91.50 164 PRO A CA 1
ATOM 1329 C C . PRO A 1 164 ? 9.488 -9.573 -9.440 1.00 91.50 164 PRO A C 1
ATOM 1331 O O . PRO A 1 164 ? 9.861 -10.309 -10.355 1.00 91.50 164 PRO A O 1
ATOM 1334 N N . ALA A 1 165 ? 9.728 -8.266 -9.443 1.00 92.94 165 ALA A N 1
ATOM 1335 C CA . ALA A 1 165 ? 10.300 -7.522 -10.556 1.00 92.94 165 ALA A CA 1
ATOM 1336 C C . ALA A 1 165 ? 11.682 -8.061 -10.950 1.00 92.94 165 ALA A C 1
ATOM 1338 O O . ALA A 1 165 ? 11.965 -8.204 -12.135 1.00 92.94 165 ALA A O 1
ATOM 1339 N N . HIS A 1 166 ? 12.514 -8.439 -9.972 1.00 91.75 166 HIS A N 1
ATOM 1340 C CA . HIS A 1 166 ? 13.834 -9.022 -10.243 1.00 91.75 166 HIS A CA 1
ATOM 1341 C C . HIS A 1 166 ? 13.729 -10.350 -11.006 1.00 91.75 166 HIS A C 1
ATOM 1343 O O . HIS A 1 166 ? 14.524 -10.611 -11.898 1.00 91.75 166 HIS A O 1
ATOM 1349 N N . LEU A 1 167 ? 12.721 -11.173 -10.700 1.00 91.56 167 LEU A N 1
ATOM 1350 C CA . LEU A 1 167 ? 12.511 -12.445 -11.385 1.00 91.56 167 LEU A CA 1
ATOM 1351 C C . LEU A 1 167 ? 12.007 -12.216 -12.813 1.00 91.56 167 LEU A C 1
ATOM 1353 O O . LEU A 1 167 ? 12.434 -12.906 -13.732 1.00 91.56 167 LEU A O 1
ATOM 1357 N N . ILE A 1 168 ? 11.120 -11.234 -13.005 1.00 93.12 168 ILE A N 1
ATOM 1358 C CA . ILE A 1 168 ? 10.668 -10.826 -14.341 1.00 93.12 168 ILE A CA 1
ATOM 1359 C C . ILE A 1 168 ? 11.863 -10.342 -15.173 1.00 93.12 168 ILE A C 1
ATOM 1361 O O . ILE A 1 168 ? 12.018 -10.780 -16.308 1.00 93.12 168 ILE A O 1
ATOM 1365 N N . LEU A 1 169 ? 12.723 -9.493 -14.602 1.00 93.44 169 LEU A N 1
ATOM 1366 C CA . LEU A 1 169 ? 13.948 -9.004 -15.237 1.00 93.44 169 LEU A CA 1
ATOM 1367 C C . LEU A 1 169 ? 14.834 -10.164 -15.720 1.00 93.44 169 LEU A C 1
ATOM 1369 O O . LEU A 1 169 ? 15.149 -10.217 -16.908 1.00 93.44 169 LEU A O 1
ATOM 1373 N N . THR A 1 170 ? 15.163 -11.113 -14.836 1.00 91.25 170 THR A N 1
ATOM 1374 C CA . THR A 1 170 ? 16.002 -12.275 -15.175 1.00 91.25 170 THR A CA 1
ATOM 1375 C C . THR A 1 170 ? 15.386 -13.115 -16.290 1.00 91.25 170 THR A C 1
ATOM 1377 O O . THR A 1 170 ? 16.047 -13.414 -17.281 1.00 91.25 170 THR A O 1
ATOM 1380 N N . LEU A 1 171 ? 14.094 -13.444 -16.181 1.00 90.44 171 LEU A N 1
ATOM 1381 C CA . LEU A 1 171 ? 13.404 -14.237 -17.202 1.00 90.44 171 LEU A CA 1
ATOM 1382 C C . LEU A 1 171 ? 13.384 -13.530 -18.561 1.00 90.44 171 LEU A C 1
ATOM 1384 O O . LEU A 1 171 ? 13.522 -14.179 -19.594 1.00 90.44 171 LEU A O 1
ATOM 1388 N N . LEU A 1 172 ? 13.223 -12.207 -18.580 1.00 90.00 172 LEU A N 1
ATOM 1389 C CA . LEU A 1 172 ? 13.244 -11.430 -19.816 1.00 90.00 172 LEU A CA 1
ATOM 1390 C C . LEU A 1 172 ? 14.640 -11.354 -20.440 1.00 90.00 172 LEU A C 1
ATOM 1392 O O . LEU A 1 172 ? 14.747 -11.466 -21.661 1.00 90.00 172 LEU A O 1
ATOM 1396 N N . GLN A 1 173 ? 15.693 -11.198 -19.631 1.00 89.00 173 GLN A N 1
ATOM 1397 C CA . GLN A 1 173 ? 17.082 -11.222 -20.104 1.00 89.00 173 GLN A CA 1
ATOM 1398 C C . GLN A 1 173 ? 17.427 -12.568 -20.761 1.00 89.00 173 GLN A C 1
ATOM 1400 O O . GLN A 1 173 ? 18.102 -12.587 -21.788 1.00 89.00 173 GLN A O 1
ATOM 1405 N N . GLU A 1 174 ? 16.934 -13.679 -20.207 1.00 87.19 174 GLU A N 1
ATOM 1406 C CA . GLU A 1 174 ? 17.156 -15.026 -20.747 1.00 87.19 174 GLU A CA 1
ATOM 1407 C C . GLU A 1 174 ? 16.298 -15.321 -21.986 1.00 87.19 174 GLU A C 1
ATOM 1409 O O . GLU A 1 174 ? 16.786 -15.867 -22.976 1.00 87.19 174 GLU A O 1
ATOM 1414 N N . ALA A 1 175 ? 15.009 -14.973 -21.942 1.00 84.62 175 ALA A N 1
ATOM 1415 C CA . ALA A 1 175 ? 14.044 -15.374 -22.964 1.00 84.62 175 ALA A CA 1
ATOM 1416 C C . ALA A 1 175 ? 13.988 -14.427 -24.172 1.00 84.62 175 ALA A C 1
ATOM 1418 O O . ALA A 1 175 ? 13.506 -14.821 -25.237 1.00 84.62 175 ALA A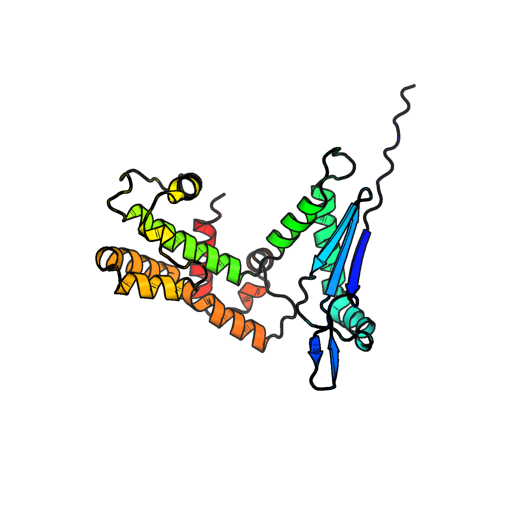 O 1
ATOM 1419 N N . VAL A 1 176 ? 14.442 -13.176 -24.030 1.00 85.38 176 VAL A N 1
ATOM 1420 C CA . VAL A 1 176 ? 14.292 -12.138 -25.059 1.00 85.38 176 VAL A CA 1
ATOM 1421 C C . VAL A 1 176 ? 15.636 -11.437 -25.315 1.00 85.38 176 VAL A C 1
ATOM 1423 O O . VAL A 1 176 ? 15.838 -10.308 -24.865 1.00 85.38 176 VAL A O 1
ATOM 1426 N N . PRO A 1 177 ? 16.549 -12.041 -26.108 1.00 82.31 177 PRO A N 1
ATOM 1427 C CA . PRO A 1 177 ? 17.909 -11.523 -26.314 1.00 82.31 177 PRO A CA 1
ATOM 1428 C C . PRO A 1 177 ? 17.981 -10.062 -26.778 1.00 82.31 177 PRO A C 1
ATOM 1430 O O . PRO A 1 177 ? 18.890 -9.331 -26.407 1.00 82.31 177 PRO A O 1
ATOM 1433 N N . ARG A 1 178 ? 16.995 -9.596 -27.556 1.00 82.12 178 ARG A N 1
ATOM 1434 C CA . ARG A 1 178 ? 16.932 -8.197 -28.022 1.00 82.12 178 ARG A CA 1
ATOM 1435 C C . ARG A 1 178 ? 16.720 -7.173 -26.900 1.00 82.12 178 ARG A C 1
ATOM 1437 O O . ARG A 1 178 ? 17.067 -6.014 -27.076 1.00 82.12 178 ARG A O 1
ATOM 1444 N N . LEU A 1 179 ? 16.125 -7.583 -25.779 1.00 85.38 179 LEU A N 1
ATOM 1445 C CA . LEU A 1 179 ? 15.921 -6.725 -24.612 1.00 85.38 179 LEU A CA 1
ATOM 1446 C C . LEU A 1 179 ? 17.106 -6.788 -23.642 1.00 85.38 179 LEU A C 1
ATOM 1448 O O . LEU A 1 179 ? 17.116 -6.040 -22.673 1.00 85.38 179 LEU A O 1
ATOM 1452 N N . PHE A 1 180 ? 18.106 -7.638 -23.893 1.00 86.94 180 PHE A N 1
ATOM 1453 C CA . PHE A 1 180 ? 19.211 -7.873 -22.967 1.00 86.94 180 PHE A CA 1
ATOM 1454 C C . PHE A 1 180 ? 19.955 -6.587 -22.584 1.00 86.94 180 PHE A C 1
ATOM 1456 O O . PHE A 1 180 ? 20.073 -6.286 -21.400 1.00 86.94 180 PHE A O 1
ATOM 1463 N N . GLU A 1 181 ? 20.394 -5.789 -23.563 1.00 91.38 181 GLU A N 1
ATOM 1464 C CA . GLU A 1 181 ? 21.097 -4.525 -23.291 1.00 91.38 181 GLU A CA 1
ATOM 1465 C C . GLU A 1 181 ? 20.205 -3.490 -22.570 1.00 91.38 181 GLU A C 1
ATOM 1467 O O . GLU A 1 181 ? 20.599 -3.029 -21.495 1.00 91.38 181 GLU A O 1
ATOM 1472 N N . PRO A 1 182 ? 18.975 -3.181 -23.043 1.00 90.88 182 PRO A N 1
ATOM 1473 C CA . PRO A 1 182 ? 18.058 -2.302 -22.311 1.00 90.88 182 PRO A CA 1
ATOM 1474 C C . PRO A 1 182 ? 17.773 -2.742 -20.866 1.00 90.88 182 PRO A C 1
ATOM 1476 O O . PRO A 1 182 ? 17.697 -1.913 -19.956 1.00 90.88 182 PRO A O 1
ATOM 1479 N N . LEU A 1 183 ? 17.616 -4.047 -20.636 1.00 92.38 183 LEU A N 1
ATOM 1480 C CA . LEU A 1 183 ? 17.352 -4.605 -19.311 1.00 92.38 183 LEU A CA 1
ATOM 1481 C C . LEU A 1 183 ? 18.593 -4.568 -18.414 1.00 92.38 183 LEU A C 1
ATOM 1483 O O . LEU A 1 183 ? 18.468 -4.249 -17.234 1.00 92.38 183 LEU A O 1
ATOM 1487 N N . ASN A 1 184 ? 19.788 -4.796 -18.962 1.00 93.06 184 ASN A N 1
ATOM 1488 C CA . ASN A 1 184 ? 21.044 -4.635 -18.227 1.00 93.06 184 ASN A CA 1
ATOM 1489 C C . ASN A 1 184 ? 21.271 -3.190 -17.791 1.00 93.06 184 ASN A C 1
ATOM 1491 O O . ASN A 1 184 ? 21.772 -2.946 -16.696 1.00 93.06 184 ASN A O 1
ATOM 1495 N N . ASP A 1 185 ? 20.923 -2.214 -18.623 1.00 93.38 185 ASP A N 1
ATOM 1496 C CA . ASP A 1 185 ? 21.053 -0.808 -18.247 1.00 93.38 185 ASP A CA 1
ATOM 1497 C C . ASP A 1 185 ? 20.063 -0.422 -17.143 1.00 93.38 185 ASP A C 1
ATOM 1499 O O . ASP A 1 185 ? 20.421 0.290 -16.198 1.00 93.38 185 ASP A O 1
ATOM 1503 N N . LEU A 1 186 ? 18.849 -0.971 -17.197 1.00 92.81 186 LEU A N 1
ATOM 1504 C CA . LEU A 1 186 ? 17.862 -0.852 -16.129 1.00 92.81 186 LEU A CA 1
ATOM 1505 C C . LEU A 1 186 ? 18.347 -1.511 -14.825 1.00 92.81 186 LEU A C 1
ATOM 1507 O O . LEU A 1 186 ? 18.236 -0.910 -13.753 1.00 92.81 186 LEU A O 1
ATOM 1511 N N . GLU A 1 187 ? 18.965 -2.690 -14.906 1.00 93.50 187 GLU A N 1
ATOM 1512 C CA . GLU A 1 187 ? 19.588 -3.376 -13.771 1.00 93.50 187 GLU A CA 1
ATOM 1513 C C . GLU A 1 187 ? 20.767 -2.582 -13.192 1.00 93.50 187 GLU A C 1
ATOM 1515 O O . GLU A 1 187 ? 20.870 -2.412 -11.978 1.00 93.50 187 GLU A O 1
ATOM 1520 N N . LYS A 1 188 ? 21.638 -2.004 -14.024 1.00 92.06 188 LYS A N 1
ATOM 1521 C CA . LYS A 1 188 ? 22.731 -1.134 -13.551 1.00 92.06 188 LYS A CA 1
ATOM 1522 C C . LYS A 1 188 ? 22.189 0.096 -12.820 1.00 92.06 188 LYS A C 1
ATOM 1524 O O . LYS A 1 188 ? 22.765 0.510 -11.807 1.00 92.06 188 LYS A O 1
ATOM 1529 N N . LYS A 1 189 ? 21.093 0.677 -13.322 1.00 91.75 189 LYS A N 1
ATOM 1530 C CA . LYS A 1 189 ? 20.458 1.877 -12.759 1.00 91.75 189 LYS A CA 1
ATOM 1531 C C . LYS A 1 189 ? 19.765 1.586 -11.425 1.00 91.75 189 LYS A C 1
ATOM 1533 O O . LYS A 1 189 ? 19.990 2.315 -10.457 1.00 91.75 189 LYS A O 1
ATOM 1538 N N . TYR A 1 190 ? 18.959 0.526 -11.360 1.00 93.50 190 TYR A N 1
ATOM 1539 C CA . TYR A 1 190 ? 18.074 0.238 -10.225 1.00 93.50 190 TYR A CA 1
ATOM 1540 C C . TYR A 1 190 ? 18.403 -1.046 -9.452 1.00 93.50 190 TYR A C 1
ATOM 1542 O O . TYR A 1 190 ? 17.682 -1.389 -8.520 1.00 93.50 190 TYR A O 1
ATOM 1550 N N . GLY A 1 191 ? 19.508 -1.729 -9.748 1.00 89.88 191 GLY A N 1
ATOM 1551 C CA . GLY A 1 191 ? 19.943 -2.979 -9.103 1.00 89.88 191 GLY A CA 1
ATOM 1552 C C . GLY A 1 191 ? 19.822 -2.985 -7.573 1.00 89.88 191 GLY A C 1
ATOM 1553 O O . GLY A 1 191 ? 19.225 -3.905 -7.015 1.00 89.88 191 GLY A O 1
ATOM 1554 N N . PRO A 1 192 ? 20.276 -1.932 -6.861 1.00 88.69 192 PRO A N 1
ATOM 1555 C CA . PRO A 1 192 ? 20.112 -1.845 -5.409 1.00 88.69 192 PRO A CA 1
ATOM 1556 C C . PRO A 1 192 ? 18.657 -1.833 -4.906 1.00 88.69 192 PRO A C 1
ATOM 1558 O O . PRO A 1 192 ? 18.432 -2.156 -3.742 1.00 88.69 192 PRO A O 1
ATOM 1561 N N . ALA A 1 193 ? 17.686 -1.454 -5.742 1.00 89.19 193 ALA A N 1
ATOM 1562 C CA . ALA A 1 193 ? 16.259 -1.491 -5.424 1.00 89.19 193 ALA A CA 1
ATOM 1563 C C . ALA A 1 193 ? 15.631 -2.872 -5.688 1.00 89.19 193 ALA A C 1
ATOM 1565 O O . ALA A 1 193 ? 14.730 -3.262 -4.953 1.00 89.19 193 ALA A O 1
ATOM 1566 N N . PHE A 1 194 ? 16.145 -3.662 -6.638 1.00 84.12 194 PHE A N 1
ATOM 1567 C CA . PHE A 1 194 ? 15.681 -5.041 -6.873 1.00 84.12 194 PHE A CA 1
ATOM 1568 C C . PHE A 1 194 ? 15.925 -5.982 -5.676 1.00 84.12 194 PHE A C 1
ATOM 1570 O O . PHE A 1 194 ? 15.214 -6.970 -5.512 1.00 84.12 194 PHE A O 1
ATOM 1577 N N . GLY A 1 195 ? 16.873 -5.647 -4.792 1.00 75.38 195 GLY A N 1
ATOM 1578 C CA . GLY A 1 195 ? 17.103 -6.328 -3.510 1.00 75.38 195 GLY A CA 1
ATOM 1579 C C . GLY A 1 195 ? 16.392 -5.695 -2.306 1.00 75.38 195 GLY A C 1
ATOM 1580 O O . GLY A 1 195 ? 16.627 -6.111 -1.167 1.00 75.38 195 GLY A O 1
ATOM 1581 N N . PHE A 1 196 ? 15.557 -4.671 -2.520 1.00 82.12 196 PHE A N 1
ATOM 1582 C CA . PHE A 1 196 ? 14.986 -3.886 -1.428 1.00 82.12 196 PHE A CA 1
ATOM 1583 C C . PHE A 1 196 ? 14.048 -4.700 -0.538 1.00 82.12 196 PHE A C 1
ATOM 1585 O O . PHE A 1 196 ? 14.115 -4.546 0.676 1.00 82.12 196 PHE A O 1
ATOM 1592 N N . ASP A 1 197 ? 13.227 -5.596 -1.094 1.00 78.69 197 ASP A N 1
ATOM 1593 C CA . ASP A 1 197 ? 12.302 -6.402 -0.284 1.00 78.69 197 ASP A CA 1
ATOM 1594 C C . ASP A 1 197 ? 13.048 -7.302 0.718 1.00 78.69 197 ASP A C 1
ATOM 1596 O O . ASP A 1 197 ? 12.671 -7.386 1.885 1.00 78.69 197 ASP A O 1
ATOM 1600 N N . SER A 1 198 ? 14.182 -7.892 0.321 1.00 76.75 198 SER A N 1
ATOM 1601 C CA . SER A 1 198 ? 15.018 -8.680 1.237 1.00 76.75 198 SER A CA 1
ATOM 1602 C C . SER A 1 198 ? 15.631 -7.819 2.344 1.00 76.75 198 SER A C 1
ATOM 1604 O O . SER A 1 198 ? 15.618 -8.217 3.509 1.00 76.75 198 SER A O 1
ATOM 1606 N N . LEU A 1 199 ? 16.164 -6.640 1.999 1.00 73.38 199 LEU A N 1
ATOM 1607 C CA . LEU A 1 199 ? 16.701 -5.686 2.976 1.00 73.38 199 LEU A CA 1
ATOM 1608 C C . LEU A 1 199 ? 15.604 -5.237 3.952 1.00 73.38 199 LEU A C 1
ATOM 1610 O O . LEU A 1 199 ? 15.798 -5.229 5.166 1.00 73.38 199 LEU A O 1
ATOM 1614 N N . TYR A 1 200 ? 14.436 -4.904 3.414 1.00 77.69 200 TYR A N 1
ATOM 1615 C CA . TYR A 1 200 ? 13.272 -4.471 4.162 1.00 77.69 200 TYR A CA 1
ATOM 1616 C C . TYR A 1 200 ? 12.773 -5.552 5.120 1.00 77.69 200 TYR A C 1
ATOM 1618 O O . TYR A 1 200 ? 12.557 -5.268 6.296 1.00 77.69 200 TYR A O 1
ATOM 1626 N N . ASN A 1 201 ? 12.632 -6.796 4.656 1.00 74.62 201 ASN A N 1
ATOM 1627 C CA . ASN A 1 201 ? 12.202 -7.911 5.498 1.00 74.62 201 ASN A CA 1
ATOM 1628 C C . ASN A 1 201 ? 13.236 -8.220 6.590 1.00 74.62 201 ASN A C 1
ATOM 1630 O O . ASN A 1 201 ? 12.850 -8.520 7.720 1.00 74.62 201 ASN A O 1
ATOM 1634 N N . GLY A 1 202 ? 14.533 -8.074 6.295 1.00 73.12 202 GLY A N 1
ATOM 1635 C CA . GLY A 1 202 ? 15.602 -8.172 7.291 1.00 73.12 202 GLY A CA 1
ATOM 1636 C C . GLY A 1 202 ? 15.476 -7.116 8.393 1.00 73.12 202 GLY A C 1
ATOM 1637 O O . GLY A 1 202 ? 15.440 -7.458 9.574 1.00 73.12 202 GLY A O 1
ATOM 1638 N N . LEU A 1 203 ? 15.321 -5.842 8.019 1.00 69.06 203 LEU A N 1
ATOM 1639 C CA . LEU A 1 203 ? 15.094 -4.749 8.973 1.00 69.06 203 LEU A CA 1
ATOM 1640 C C . LEU A 1 203 ? 13.808 -4.965 9.780 1.00 69.06 203 LEU A C 1
ATOM 1642 O O . LEU A 1 203 ? 13.794 -4.786 10.996 1.00 69.06 203 LEU A O 1
ATOM 1646 N N . TYR A 1 204 ? 12.739 -5.409 9.121 1.00 71.94 204 TYR A N 1
ATOM 1647 C CA . TYR A 1 204 ? 11.456 -5.678 9.758 1.00 71.94 204 TYR A CA 1
ATOM 1648 C C . TYR A 1 204 ? 11.534 -6.793 10.805 1.00 71.94 204 TYR A C 1
ATOM 1650 O O . TYR A 1 204 ? 10.986 -6.648 11.899 1.00 71.94 204 TYR A O 1
ATOM 1658 N N . ALA A 1 205 ? 12.257 -7.872 10.502 1.00 69.44 205 ALA A N 1
ATOM 1659 C CA . ALA A 1 205 ? 12.470 -8.979 11.425 1.00 69.44 205 ALA A CA 1
ATOM 1660 C C . ALA A 1 205 ? 13.321 -8.574 12.641 1.00 69.44 205 ALA A C 1
ATOM 1662 O O . ALA A 1 205 ? 13.001 -8.962 13.766 1.00 69.44 205 ALA A O 1
ATOM 1663 N N . VAL A 1 206 ? 14.372 -7.773 12.432 1.00 62.47 206 VAL A N 1
ATOM 1664 C CA . VAL A 1 206 ? 15.298 -7.342 13.496 1.00 62.47 206 VAL A CA 1
ATOM 1665 C C . VAL A 1 206 ? 14.657 -6.305 14.420 1.00 62.47 206 VAL A C 1
ATOM 1667 O O . VAL A 1 206 ? 14.732 -6.436 15.640 1.00 62.47 206 VAL A O 1
ATOM 1670 N N . HIS A 1 207 ? 13.982 -5.303 13.858 1.00 60.41 207 HIS A N 1
ATOM 1671 C CA . HIS A 1 207 ? 13.390 -4.203 14.625 1.00 60.41 207 HIS A CA 1
ATOM 1672 C C . HIS A 1 207 ? 11.950 -4.474 15.078 1.00 60.41 207 HIS A C 1
ATOM 1674 O O . HIS A 1 207 ? 11.341 -3.621 15.722 1.00 60.41 207 HIS A O 1
ATOM 1680 N N . ARG A 1 208 ? 11.407 -5.664 14.768 1.00 60.12 208 ARG A N 1
ATOM 1681 C CA . ARG A 1 208 ? 10.054 -6.114 15.137 1.00 60.12 208 ARG A CA 1
ATOM 1682 C C . ARG A 1 208 ? 8.984 -5.051 14.895 1.00 60.12 208 ARG A C 1
ATOM 1684 O O . ARG A 1 208 ? 8.088 -4.878 15.727 1.00 60.12 208 ARG A O 1
ATOM 1691 N N . TYR A 1 209 ? 9.065 -4.312 13.788 1.00 61.19 209 TYR A N 1
ATOM 1692 C CA . TYR A 1 209 ? 8.052 -3.295 13.539 1.00 61.19 209 TYR A CA 1
ATOM 1693 C C . TYR A 1 209 ? 6.685 -3.982 13.488 1.00 61.19 209 TYR A C 1
ATOM 1695 O O . TYR A 1 209 ? 6.467 -4.910 12.722 1.00 61.19 209 TYR A O 1
ATOM 1703 N N . GLN A 1 210 ? 5.724 -3.545 14.295 1.00 70.06 210 GLN A N 1
ATOM 1704 C CA . GLN A 1 210 ? 4.353 -4.061 14.182 1.00 70.06 210 GLN A CA 1
ATOM 1705 C C . GLN A 1 210 ? 3.619 -3.483 12.962 1.00 70.06 210 GLN A C 1
ATOM 1707 O O . GLN A 1 210 ? 2.592 -4.012 12.528 1.00 70.06 210 GLN A O 1
ATOM 1712 N N . VAL A 1 211 ? 4.190 -2.420 12.387 1.00 75.94 211 VAL A N 1
ATOM 1713 C CA . VAL A 1 211 ? 3.675 -1.658 11.255 1.00 75.94 211 VAL A CA 1
ATOM 1714 C C . VAL A 1 211 ? 4.714 -1.656 10.143 1.00 75.94 211 VAL A C 1
ATOM 1716 O O . VAL A 1 211 ? 5.873 -1.322 10.363 1.00 75.94 211 VAL A O 1
ATOM 1719 N N . LYS A 1 212 ? 4.292 -2.015 8.934 1.00 82.94 212 LYS A N 1
ATOM 1720 C CA . LYS A 1 212 ? 5.113 -1.878 7.730 1.00 82.94 212 LYS A CA 1
ATOM 1721 C C . LYS A 1 212 ? 5.298 -0.382 7.395 1.00 82.94 212 LYS A C 1
ATOM 1723 O O . LYS A 1 212 ? 4.276 0.308 7.301 1.00 82.94 212 LYS A O 1
ATOM 1728 N N . PRO A 1 213 ? 6.539 0.128 7.235 1.00 84.38 213 PRO A N 1
ATOM 1729 C CA . PRO A 1 213 ? 6.774 1.493 6.769 1.00 84.38 213 PRO A CA 1
ATOM 1730 C C . PRO A 1 213 ? 6.034 1.808 5.469 1.00 84.38 213 PRO A C 1
ATOM 1732 O O . PRO A 1 213 ? 5.849 0.937 4.620 1.00 84.38 213 PRO A O 1
ATOM 1735 N N . THR A 1 214 ? 5.634 3.064 5.318 1.00 86.06 214 THR A N 1
ATOM 1736 C CA . THR A 1 214 ? 4.925 3.607 4.149 1.00 86.06 214 THR A CA 1
ATOM 1737 C C . THR A 1 214 ? 5.790 4.619 3.404 1.00 86.06 214 THR A C 1
ATOM 1739 O O . THR A 1 214 ? 6.859 5.011 3.875 1.00 86.06 214 THR A O 1
ATOM 1742 N N . LEU A 1 215 ? 5.307 5.103 2.259 1.00 86.69 215 LEU A N 1
ATOM 1743 C CA . LEU A 1 215 ? 5.944 6.214 1.545 1.00 86.69 215 LEU A CA 1
ATOM 1744 C C . LEU A 1 215 ? 6.054 7.481 2.408 1.00 86.69 215 LEU A C 1
ATOM 1746 O O . LEU A 1 215 ? 7.065 8.177 2.358 1.00 86.69 215 LEU A O 1
ATOM 1750 N N . SER A 1 216 ? 5.057 7.760 3.253 1.00 83.44 216 SER A N 1
ATOM 1751 C CA . SER A 1 216 ? 5.130 8.895 4.181 1.00 83.44 216 SER A CA 1
ATOM 1752 C C . SER A 1 216 ? 6.291 8.734 5.167 1.00 83.44 216 SER A C 1
ATOM 1754 O O . SER A 1 216 ? 7.055 9.674 5.367 1.00 83.44 216 SER A O 1
ATOM 1756 N N . ASP A 1 217 ? 6.463 7.535 5.734 1.00 83.06 217 ASP A N 1
ATOM 1757 C CA . ASP A 1 217 ? 7.546 7.231 6.684 1.00 83.06 217 ASP A CA 1
ATOM 1758 C C . ASP A 1 217 ? 8.940 7.336 6.033 1.00 83.06 217 ASP A C 1
ATOM 1760 O O . ASP A 1 217 ? 9.932 7.658 6.699 1.00 83.06 217 ASP A O 1
ATOM 1764 N N . TRP A 1 218 ? 9.021 7.079 4.720 1.00 87.38 218 TRP A N 1
ATOM 1765 C CA . TRP A 1 218 ? 10.223 7.313 3.918 1.00 87.38 218 TRP A CA 1
ATOM 1766 C C . TRP A 1 218 ? 10.550 8.806 3.811 1.00 87.38 218 TRP A C 1
ATOM 1768 O O . TRP A 1 218 ? 11.683 9.211 4.085 1.00 87.38 218 TRP A O 1
ATOM 1778 N N . HIS A 1 219 ? 9.562 9.634 3.458 1.00 84.12 219 HIS A N 1
ATOM 1779 C CA . HIS A 1 219 ? 9.749 11.075 3.268 1.00 84.12 219 HIS A CA 1
ATOM 1780 C C . HIS A 1 219 ? 10.066 11.825 4.563 1.00 84.12 219 HIS A C 1
ATOM 1782 O O . HIS A 1 219 ? 10.891 12.737 4.546 1.00 84.12 219 HIS A O 1
ATOM 1788 N N . THR A 1 220 ? 9.480 11.424 5.693 1.00 82.00 220 THR A N 1
ATOM 1789 C CA . THR A 1 220 ? 9.821 11.992 7.010 1.00 82.00 220 THR A CA 1
ATOM 1790 C C . THR A 1 220 ? 11.191 11.533 7.515 1.00 82.00 220 THR A C 1
ATOM 1792 O O . THR A 1 220 ? 11.690 12.044 8.517 1.00 82.00 220 THR A O 1
ATOM 1795 N N . GLY A 1 221 ? 11.815 10.565 6.837 1.00 78.50 221 GLY A N 1
ATOM 1796 C CA . GLY A 1 221 ? 13.124 10.028 7.185 1.00 78.50 221 GLY A CA 1
ATOM 1797 C C . GLY A 1 221 ? 13.119 9.120 8.416 1.00 78.50 221 GLY A C 1
ATOM 1798 O O . GLY A 1 221 ? 14.194 8.808 8.926 1.00 78.50 221 GLY A O 1
ATOM 1799 N N . THR A 1 222 ? 11.945 8.696 8.895 1.00 74.06 222 THR A N 1
ATOM 1800 C CA . THR A 1 222 ? 11.804 7.861 10.098 1.00 74.06 222 THR A CA 1
ATOM 1801 C C . THR A 1 222 ? 12.461 6.502 9.883 1.00 74.06 222 THR A C 1
ATOM 1803 O O . THR A 1 222 ? 13.286 6.091 10.684 1.00 74.06 222 THR A O 1
ATOM 1806 N N . PHE A 1 223 ? 12.147 5.852 8.761 1.00 76.50 223 PHE A N 1
ATOM 1807 C CA . PHE A 1 223 ? 12.669 4.528 8.402 1.00 76.50 223 PHE A CA 1
ATOM 1808 C C . PHE A 1 223 ? 13.978 4.593 7.599 1.00 76.50 223 PHE A C 1
ATOM 1810 O O . PHE A 1 223 ? 14.808 3.690 7.628 1.00 76.50 223 PHE A O 1
ATOM 1817 N N . LYS A 1 224 ? 14.195 5.699 6.883 1.00 80.44 224 LYS A N 1
ATOM 1818 C CA . LYS A 1 224 ? 15.353 5.892 5.999 1.00 80.44 224 LYS A CA 1
ATOM 1819 C C . LYS A 1 224 ? 16.694 5.849 6.744 1.00 80.44 224 LYS A C 1
ATOM 1821 O O . LYS A 1 224 ? 17.697 5.464 6.154 1.00 80.44 224 LYS A O 1
ATOM 1826 N N . LYS A 1 225 ? 16.708 6.230 8.027 1.00 78.19 225 LYS A N 1
ATOM 1827 C CA . LYS A 1 225 ? 17.898 6.201 8.897 1.00 78.19 225 LYS A CA 1
ATOM 1828 C C . LYS A 1 225 ? 18.358 4.785 9.246 1.00 78.19 225 LYS A C 1
ATOM 1830 O O . LYS A 1 225 ? 19.545 4.593 9.484 1.00 78.19 225 LYS A O 1
ATOM 1835 N N . ASP A 1 226 ? 17.443 3.821 9.235 1.00 76.31 226 ASP A N 1
ATOM 1836 C CA . ASP A 1 226 ? 17.731 2.428 9.588 1.00 76.31 226 ASP A CA 1
ATOM 1837 C C . ASP A 1 226 ? 18.379 1.664 8.416 1.00 76.31 226 ASP A C 1
ATOM 1839 O O . ASP A 1 226 ? 18.937 0.580 8.583 1.00 76.31 226 ASP A O 1
ATOM 1843 N N . ILE A 1 227 ? 18.370 2.251 7.214 1.00 79.56 227 ILE A N 1
ATOM 1844 C CA . ILE A 1 227 ? 19.021 1.694 6.029 1.00 79.56 227 ILE A CA 1
ATOM 1845 C C . ILE A 1 227 ? 20.464 2.190 5.957 1.00 79.56 227 ILE A C 1
ATOM 1847 O O . ILE A 1 227 ? 20.748 3.326 5.580 1.00 79.56 227 ILE A O 1
ATOM 1851 N N . THR A 1 228 ? 21.400 1.292 6.248 1.00 71.25 228 THR A N 1
ATOM 1852 C CA . THR A 1 228 ? 22.842 1.584 6.263 1.00 71.25 228 THR A CA 1
ATOM 1853 C C . THR A 1 228 ? 23.452 1.743 4.865 1.00 71.25 228 THR A C 1
ATOM 1855 O O . THR A 1 228 ? 24.489 2.390 4.704 1.00 71.25 228 THR A O 1
ATOM 1858 N N . ASN A 1 229 ? 22.815 1.196 3.823 1.00 79.69 229 ASN A N 1
ATOM 1859 C CA . ASN A 1 229 ? 23.309 1.287 2.451 1.00 79.69 229 ASN A CA 1
ATOM 1860 C C . ASN A 1 229 ? 22.894 2.611 1.784 1.00 79.69 229 ASN A C 1
ATOM 1862 O O . ASN A 1 229 ? 21.827 2.728 1.175 1.00 79.69 229 ASN A O 1
ATOM 1866 N N . SER A 1 230 ? 23.787 3.603 1.843 1.00 79.94 230 SER A N 1
ATOM 1867 C CA . SER A 1 230 ? 23.570 4.930 1.247 1.00 79.94 230 SER A CA 1
ATOM 1868 C C . SER A 1 230 ? 23.346 4.908 -0.274 1.00 79.94 230 SER A C 1
ATOM 1870 O O . SER A 1 230 ? 22.694 5.808 -0.807 1.00 79.94 230 SER A O 1
ATOM 1872 N N . ARG A 1 231 ? 23.833 3.883 -0.989 1.00 86.44 231 ARG A N 1
ATOM 1873 C CA . ARG A 1 231 ? 23.583 3.708 -2.427 1.00 86.44 231 ARG A CA 1
ATOM 1874 C C . ARG A 1 231 ? 22.151 3.245 -2.686 1.00 86.44 231 ARG A C 1
ATOM 1876 O O . ARG A 1 231 ? 21.498 3.830 -3.543 1.00 86.44 231 ARG A O 1
ATOM 1883 N N . THR A 1 232 ? 21.650 2.259 -1.937 1.00 86.88 232 THR A N 1
ATOM 1884 C CA . THR A 1 232 ? 20.250 1.798 -2.031 1.00 86.88 232 THR A CA 1
ATOM 1885 C C . THR A 1 232 ? 19.282 2.952 -1.807 1.00 86.88 232 THR A C 1
ATOM 1887 O O . THR A 1 232 ? 18.371 3.154 -2.601 1.00 86.88 232 THR A O 1
ATOM 1890 N N . VAL A 1 233 ? 19.539 3.769 -0.786 1.00 89.00 233 VAL A N 1
ATOM 1891 C CA . VAL A 1 233 ? 18.730 4.954 -0.485 1.00 89.00 233 VAL A CA 1
ATOM 1892 C C . VAL A 1 233 ? 18.685 5.935 -1.661 1.00 89.00 233 VAL A C 1
ATOM 1894 O O . VAL A 1 233 ? 17.603 6.358 -2.059 1.00 89.00 233 VAL A O 1
ATOM 1897 N N . LYS A 1 234 ? 19.842 6.270 -2.249 1.00 90.75 234 LYS A N 1
ATOM 1898 C CA . LYS A 1 234 ? 19.917 7.181 -3.405 1.00 90.75 234 LYS A CA 1
ATOM 1899 C C . LYS A 1 234 ? 19.182 6.633 -4.627 1.00 90.75 234 LYS A C 1
ATOM 1901 O O . LYS A 1 234 ? 18.506 7.391 -5.315 1.00 90.75 234 LYS A O 1
ATOM 1906 N N . VAL A 1 235 ? 19.318 5.334 -4.895 1.00 92.56 235 VAL A N 1
ATOM 1907 C CA . VAL A 1 235 ? 18.645 4.668 -6.019 1.00 92.56 235 VAL A CA 1
ATOM 1908 C C . VAL A 1 235 ? 17.131 4.669 -5.823 1.00 92.56 235 VAL A C 1
ATOM 1910 O O . VAL A 1 235 ? 16.409 4.986 -6.761 1.00 92.56 235 VAL A O 1
ATOM 1913 N N . ILE A 1 236 ? 16.651 4.389 -4.610 1.00 91.62 236 ILE A N 1
ATOM 1914 C CA . ILE A 1 236 ? 15.223 4.453 -4.282 1.00 91.62 236 ILE A CA 1
ATOM 1915 C C . ILE A 1 236 ? 14.693 5.882 -4.411 1.00 91.62 236 ILE A C 1
ATOM 1917 O O . ILE A 1 236 ? 13.659 6.086 -5.037 1.00 91.62 236 ILE A O 1
ATOM 1921 N N . ASP A 1 237 ? 15.403 6.884 -3.883 1.00 91.56 237 ASP A N 1
ATOM 1922 C CA . ASP A 1 237 ? 15.002 8.286 -4.045 1.00 91.56 237 ASP A CA 1
ATOM 1923 C C . ASP A 1 237 ? 14.916 8.676 -5.529 1.00 91.56 237 ASP A C 1
ATOM 1925 O O . ASP A 1 237 ? 14.005 9.401 -5.923 1.00 91.56 237 ASP A O 1
ATOM 1929 N N . GLN A 1 238 ? 15.856 8.208 -6.356 1.00 91.12 238 GLN A N 1
ATOM 1930 C CA . GLN A 1 238 ? 15.839 8.462 -7.794 1.00 91.12 238 GLN A CA 1
ATOM 1931 C C . GLN A 1 238 ? 14.670 7.753 -8.487 1.00 91.12 238 GLN A C 1
ATOM 1933 O O . GLN A 1 238 ? 13.997 8.373 -9.303 1.00 91.12 238 GLN A O 1
ATOM 1938 N N . LEU A 1 239 ? 14.407 6.490 -8.142 1.00 91.06 239 LEU A N 1
ATOM 1939 C CA . LEU A 1 239 ? 13.264 5.734 -8.651 1.00 91.06 239 LEU A CA 1
ATOM 1940 C C . LEU A 1 239 ? 11.954 6.460 -8.317 1.00 91.06 239 LEU A C 1
ATOM 1942 O O . LEU A 1 239 ? 11.188 6.788 -9.213 1.00 91.06 239 LEU A O 1
ATOM 1946 N N . LEU A 1 240 ? 11.740 6.827 -7.052 1.00 90.00 240 LEU A N 1
ATOM 1947 C CA . LEU A 1 240 ? 10.545 7.567 -6.637 1.00 90.00 240 LEU A CA 1
ATOM 1948 C C . LEU A 1 240 ? 10.407 8.906 -7.369 1.00 90.00 240 LEU A C 1
ATOM 1950 O O . LEU A 1 240 ? 9.309 9.251 -7.793 1.00 90.00 240 LEU A O 1
ATOM 1954 N N . LYS A 1 241 ? 11.505 9.647 -7.561 1.00 87.44 241 LYS A N 1
ATOM 1955 C CA . LYS A 1 241 ? 11.489 10.882 -8.361 1.00 87.44 241 LYS A CA 1
ATOM 1956 C C . LYS A 1 241 ? 11.083 10.629 -9.808 1.00 87.44 241 LYS A C 1
ATOM 1958 O O . LYS A 1 241 ? 10.409 11.466 -10.388 1.00 87.44 241 LYS A O 1
ATOM 1963 N N . ASP A 1 242 ? 11.497 9.520 -10.408 1.00 83.44 242 ASP A N 1
ATOM 1964 C CA . ASP A 1 242 ? 11.141 9.199 -11.791 1.00 83.44 242 ASP A CA 1
ATOM 1965 C C . ASP A 1 242 ? 9.662 8.780 -11.938 1.00 83.44 242 ASP A C 1
ATOM 1967 O O . ASP A 1 242 ? 9.070 9.033 -12.989 1.00 83.44 242 ASP A O 1
ATOM 1971 N N . HIS A 1 243 ? 9.047 8.215 -10.892 1.00 80.50 243 HIS A N 1
ATOM 1972 C CA . HIS A 1 243 ? 7.633 7.799 -10.888 1.00 80.50 243 HIS A CA 1
ATOM 1973 C C . HIS A 1 243 ? 6.653 8.878 -10.432 1.00 80.50 243 HIS A C 1
ATOM 1975 O O . HIS A 1 243 ? 5.564 8.993 -10.985 1.00 80.50 243 HIS A O 1
ATOM 1981 N N . TYR A 1 244 ? 7.032 9.675 -9.438 1.00 79.12 244 TYR A N 1
ATOM 1982 C CA . TYR A 1 244 ? 6.174 10.689 -8.827 1.00 79.12 244 TYR A CA 1
ATOM 1983 C C . TYR A 1 244 ? 6.585 12.107 -9.229 1.00 79.12 244 TYR A C 1
ATOM 1985 O O . TYR A 1 244 ? 6.411 13.035 -8.448 1.00 79.12 244 TYR A O 1
ATOM 1993 N N . LYS A 1 245 ? 7.151 12.287 -10.432 1.00 56.41 245 LYS A N 1
ATOM 1994 C CA . LYS A 1 245 ? 7.392 13.607 -11.038 1.00 56.41 245 LYS A CA 1
ATOM 1995 C C . LYS A 1 245 ? 6.055 14.352 -11.184 1.00 56.41 245 LYS A C 1
ATOM 1997 O O . LYS A 1 245 ? 5.341 14.184 -12.168 1.00 56.41 245 LYS A O 1
ATOM 2002 N N . GLY A 1 246 ? 5.752 15.139 -10.155 1.00 44.81 246 GLY A N 1
ATOM 2003 C CA . GLY A 1 246 ? 4.637 16.059 -9.969 1.00 44.81 246 GLY A CA 1
ATOM 2004 C C . GLY A 1 246 ? 4.938 16.928 -8.758 1.00 44.81 246 GLY A C 1
ATOM 2005 O O . GLY A 1 246 ? 5.139 16.347 -7.669 1.00 44.81 246 GLY A O 1
#

Foldseek 3Di:
DPPPPPQPPWDKDKDKDFPPVDFFDQDPVRAGWTFIWIWIATPNDIDIGTDLQPDTHGPVCVVVVCVVCVVVRVVLSVVLVVQVVVQVQSVDPPDDVVSSVVVSCQQQPFALVVLQVLLVLLVLVLCQCLDPPHDVPDDLVCSVVVVVVSPPDPVNVPDPSVDGSVVSLVCCCVVPVSSVVSSVVSCVLQVLSSCVVVVQVVLCVVVVPSGRDGPVCVVVCVCVVVDPPPVSNVSSVVSCCSVPVD